Protein AF-A0A6P2JII3-F1 (afdb_monomer)

Organism: Burkholderia lata (strain ATCC 17760 / DSM 23089 / LMG 22485 / NCIMB 9086 / R18194 / 383) (NCBI:txid482957)

pLDDT: mean 90.23, std 9.33, range [54.56, 98.81]

Sequence (234 aa):
MGLDWNPLGKAKLGAEEEYYLRLGQLGTAKDWMQPVPFAFSSIDKAQQEEVLRRFFEIQISPYETLSPPRVGYDPEADDWIRSKYEGAPNKPSTIEEWVRSFNGYWVMALLPDNDGLPFYSNASLDVQWERWSFRAEFFRDCEDALGERLFNEAWLSHLPDQLADYGRQLMNCASIYAKTHGVAHVLNLRAYPADNQELSTVEGCPAYKAHIIASAARWALFWSARGHGMHADY

Secondary structure (DSSP, 8-state):
---EEEEPPEEPTT-HHHHHHHHHHHS-GGGB---S-----PPPHHHHHHHHHHHHHSEE-TTGGG---BTTT-HHHHHHHHHHGGG-TT--SSHHHHHHHTTT-B-GGGSPP-TTS-SS-GGGT-TTS-TTSB-GGGGGGGHHHHHHHHHHHTTSBB-HHHHHHHHHHHHHHHHHHHHHTT-GGGGG-SSSSTTS--HHHHTTSHHHHHHHHHHHHHHHHHHHTTT--EEEE-

Solvent-accessible surface area (backbone atoms only — not comparable to full-atom values): 12799 Å² total; per-residue (Å²): 136,59,36,32,37,36,68,31,51,25,56,35,94,94,29,51,71,60,38,50,51,43,50,20,40,75,50,56,72,84,48,33,67,81,90,69,97,65,64,58,43,92,64,54,76,89,49,44,63,58,48,51,53,49,46,61,69,38,32,42,53,56,65,64,77,67,64,40,44,24,17,84,78,30,72,70,26,39,51,53,54,52,70,44,50,89,79,42,82,90,58,62,98,42,70,67,58,44,47,57,76,40,56,72,42,68,36,65,89,75,48,77,92,45,51,54,48,39,68,57,30,62,29,86,80,37,95,88,42,61,42,57,31,35,43,50,48,63,47,72,72,25,43,91,68,54,35,73,67,59,50,57,51,62,68,28,17,26,52,24,71,54,24,34,53,50,13,53,51,34,37,51,44,20,52,52,52,12,56,76,69,74,34,55,84,37,55,79,53,76,56,81,62,82,78,78,54,60,59,85,80,45,62,79,35,68,48,46,40,22,31,52,37,19,50,52,12,42,26,30,38,49,36,17,76,73,51,17,20,35,41,48,44,107

Mean predicted aligned error: 5.5 Å

Foldseek 3Di:
DFKKKDWAFFFDPPCRVVLLQLVLQVDPPVQADDDDPHHNDDDDPVCNVVSVVVNVVGTDDLLVLLVADFQPGHPVVLVVQLVCQVVDPPHDPDSVVSSVVRGGPGDPVPRDDALQQAPQACCVVDVPGGRRMHRCRLCVLQCVQCDDVLSVCSSHWYFLVRLLVSLVSLLVSLCVLCVVVVQNVLLPDRDPPPPPDDCVVCRSPSNVNSNSSSSSSRNSNVSSVSRIIIGIDD

Structure (mmCIF, N/CA/C/O backbone):
data_AF-A0A6P2JII3-F1
#
_entry.id   AF-A0A6P2JII3-F1
#
loop_
_atom_site.group_PDB
_atom_site.id
_atom_site.type_symbol
_atom_site.label_atom_id
_atom_site.label_alt_id
_atom_site.label_comp_id
_atom_site.label_asym_id
_atom_site.label_entity_id
_atom_site.label_seq_id
_atom_site.pdbx_PDB_ins_code
_atom_site.Cartn_x
_atom_site.Cartn_y
_atom_site.Cartn_z
_atom_site.occupancy
_atom_site.B_iso_or_equiv
_atom_site.auth_seq_id
_atom_site.auth_comp_id
_atom_site.auth_asym_id
_atom_site.auth_atom_id
_atom_site.pdbx_PDB_model_num
ATOM 1 N N . MET A 1 1 ? -4.724 17.354 -2.162 1.00 60.22 1 MET A N 1
ATOM 2 C CA . MET A 1 1 ? -3.612 16.522 -1.661 1.00 60.22 1 MET A CA 1
ATOM 3 C C . MET A 1 1 ? -4.068 15.950 -0.335 1.00 60.22 1 MET A C 1
ATOM 5 O O . MET A 1 1 ? -4.752 16.660 0.392 1.00 60.22 1 MET A O 1
ATOM 9 N N . GLY A 1 2 ? -3.858 14.659 -0.124 1.00 84.75 2 GLY A N 1
ATOM 10 C CA . GLY A 1 2 ? -4.318 13.906 1.043 1.00 84.75 2 GLY A CA 1
ATOM 11 C C . GLY A 1 2 ? -3.489 12.633 1.149 1.00 84.75 2 GLY A C 1
ATOM 12 O O . GLY A 1 2 ? -2.807 12.303 0.183 1.00 84.75 2 GLY A O 1
ATOM 13 N N . LEU A 1 3 ? -3.559 11.954 2.285 1.00 93.50 3 LEU A N 1
ATOM 14 C CA . LEU A 1 3 ? -2.651 10.874 2.649 1.00 93.50 3 LEU A CA 1
ATOM 15 C C . LEU A 1 3 ? -2.846 9.614 1.794 1.00 93.50 3 LEU A C 1
ATOM 17 O O . LEU A 1 3 ? -3.934 9.030 1.761 1.00 93.50 3 LEU A O 1
ATOM 21 N N . ASP A 1 4 ? -1.759 9.160 1.180 1.00 94.50 4 ASP A N 1
ATOM 22 C CA . ASP A 1 4 ? -1.648 7.898 0.460 1.00 94.50 4 ASP A CA 1
ATOM 23 C C . ASP A 1 4 ? -0.522 7.036 1.038 1.00 94.50 4 ASP A C 1
ATOM 25 O O . ASP A 1 4 ? 0.536 7.522 1.439 1.00 94.50 4 ASP A O 1
ATOM 29 N N . TRP A 1 5 ? -0.748 5.726 1.061 1.00 96.38 5 TRP A N 1
ATOM 30 C CA . TRP A 1 5 ? 0.264 4.739 1.408 1.00 96.38 5 TRP A CA 1
ATOM 31 C C . TRP A 1 5 ? 0.735 4.020 0.159 1.00 96.38 5 TRP A C 1
ATOM 33 O O . TRP A 1 5 ? -0.036 3.334 -0.519 1.00 96.38 5 TRP A O 1
ATOM 43 N N . ASN A 1 6 ? 2.030 4.143 -0.105 1.00 94.94 6 ASN A N 1
ATOM 44 C CA . ASN A 1 6 ? 2.697 3.485 -1.215 1.00 94.94 6 ASN A CA 1
ATOM 45 C C . ASN A 1 6 ? 3.626 2.393 -0.678 1.00 94.94 6 ASN A C 1
ATOM 47 O O . ASN A 1 6 ? 4.347 2.635 0.294 1.00 94.94 6 ASN A O 1
ATOM 51 N N . PRO A 1 7 ? 3.645 1.189 -1.273 1.00 95.50 7 PRO A N 1
ATOM 52 C CA . PRO A 1 7 ? 4.585 0.170 -0.843 1.00 95.50 7 PRO A CA 1
ATOM 53 C C . PRO A 1 7 ? 6.008 0.601 -1.224 1.00 95.50 7 PRO A C 1
ATOM 55 O O . PRO A 1 7 ? 6.265 1.037 -2.346 1.00 95.50 7 PRO A O 1
ATOM 58 N N . LEU A 1 8 ? 6.947 0.472 -0.293 1.00 94.12 8 LEU A N 1
ATOM 59 C CA . LEU A 1 8 ? 8.371 0.680 -0.562 1.00 94.12 8 LEU A CA 1
ATOM 60 C C . LEU A 1 8 ? 8.951 -0.556 -1.236 1.00 94.12 8 LEU A C 1
ATOM 62 O O . LEU A 1 8 ? 8.543 -1.671 -0.913 1.00 94.12 8 LEU A O 1
ATOM 66 N N . GLY A 1 9 ? 9.953 -0.405 -2.102 1.00 94.25 9 GLY A N 1
ATOM 67 C CA . GLY A 1 9 ? 10.728 -1.569 -2.526 1.00 94.25 9 GLY A CA 1
ATOM 68 C C . GLY A 1 9 ? 11.412 -2.261 -1.351 1.00 94.25 9 GLY A C 1
ATOM 69 O O . GLY A 1 9 ? 11.431 -1.775 -0.221 1.00 94.25 9 GLY A O 1
ATOM 70 N N . LYS A 1 10 ? 11.943 -3.448 -1.611 1.00 94.56 10 LYS A N 1
ATOM 71 C CA . LYS A 1 10 ? 12.719 -4.200 -0.621 1.00 94.56 10 LYS A CA 1
ATOM 72 C C . LYS A 1 10 ? 14.139 -4.388 -1.111 1.00 94.56 10 LYS A C 1
ATOM 74 O O . LYS A 1 10 ? 14.355 -4.454 -2.316 1.00 94.56 10 LYS A O 1
ATOM 79 N N . ALA A 1 11 ? 15.103 -4.503 -0.211 1.00 95.06 11 ALA A N 1
ATOM 80 C CA . ALA A 1 11 ? 16.486 -4.732 -0.609 1.00 95.06 11 ALA A CA 1
ATOM 81 C C . ALA A 1 11 ? 16.636 -6.020 -1.440 1.00 95.06 11 ALA A C 1
ATOM 83 O O . ALA A 1 11 ? 15.998 -7.042 -1.164 1.00 95.06 11 ALA A O 1
ATOM 84 N N . LYS A 1 12 ? 17.508 -5.978 -2.450 1.00 96.06 12 LYS A N 1
ATOM 85 C CA . LYS A 1 12 ? 18.059 -7.190 -3.061 1.00 96.06 12 LYS A CA 1
ATOM 86 C C . LYS A 1 12 ? 18.947 -7.906 -2.046 1.00 96.06 12 LYS A C 1
ATOM 88 O O . LYS A 1 12 ? 19.575 -7.263 -1.206 1.00 96.06 12 LYS A O 1
ATOM 93 N N . LEU A 1 13 ? 19.023 -9.230 -2.172 1.00 94.62 13 LEU A N 1
ATOM 94 C CA . LEU A 1 13 ? 19.867 -10.056 -1.313 1.00 94.62 13 LEU A CA 1
ATOM 95 C C . LEU A 1 13 ? 21.327 -9.580 -1.379 1.00 94.62 13 LEU A C 1
ATOM 97 O O . LEU A 1 13 ? 21.902 -9.510 -2.467 1.00 94.62 13 LEU A O 1
ATOM 101 N N . GLY A 1 14 ? 21.914 -9.272 -0.224 1.00 95.31 14 GLY A N 1
ATOM 102 C CA . GLY A 1 14 ? 23.286 -8.772 -0.097 1.00 95.31 14 GLY A CA 1
ATOM 103 C C . GLY A 1 14 ? 23.442 -7.256 -0.266 1.00 95.31 14 GLY A C 1
ATOM 104 O O . GLY A 1 14 ? 24.568 -6.765 -0.226 1.00 95.31 14 GLY A O 1
ATOM 105 N N . ALA A 1 15 ? 22.349 -6.513 -0.462 1.00 95.12 15 ALA A N 1
ATOM 106 C CA . ALA A 1 15 ? 22.344 -5.052 -0.558 1.00 95.12 15 ALA A CA 1
ATOM 107 C C . ALA A 1 15 ? 21.564 -4.376 0.585 1.00 95.12 15 ALA A C 1
ATOM 109 O O . ALA A 1 15 ? 21.240 -3.196 0.491 1.00 95.12 15 ALA A O 1
ATOM 110 N N . GLU A 1 16 ? 21.243 -5.102 1.657 1.00 92.44 16 GLU A N 1
ATOM 111 C CA . GLU A 1 16 ? 20.375 -4.647 2.747 1.00 92.44 16 GLU A CA 1
ATOM 112 C C . GLU A 1 16 ? 20.944 -3.417 3.463 1.00 92.44 16 GLU A C 1
ATOM 114 O O . GLU A 1 16 ? 20.236 -2.429 3.650 1.00 92.44 16 GLU A O 1
ATOM 119 N N . GLU A 1 17 ? 22.228 -3.447 3.824 1.00 91.06 17 GLU A N 1
ATOM 120 C CA . GLU A 1 17 ? 22.888 -2.324 4.499 1.00 91.06 17 GLU A CA 1
ATOM 121 C C . GLU A 1 17 ? 22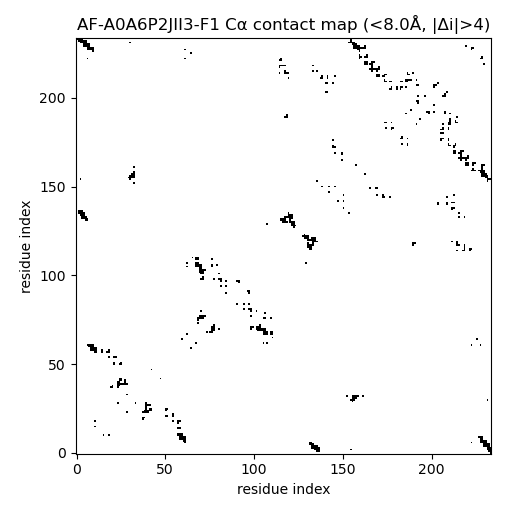.902 -1.069 3.615 1.00 91.06 17 GLU A C 1
ATOM 123 O O . GLU A 1 17 ? 22.523 0.016 4.064 1.00 91.06 17 GLU A O 1
ATOM 128 N N . GLU A 1 18 ? 23.265 -1.221 2.335 1.00 92.62 18 GLU A N 1
ATOM 129 C CA . GLU A 1 18 ? 23.260 -0.109 1.380 1.00 92.62 18 GLU A CA 1
ATOM 130 C C . GLU A 1 18 ? 21.836 0.428 1.179 1.00 92.62 18 GLU A C 1
ATOM 132 O O . GLU A 1 18 ? 21.634 1.640 1.209 1.00 92.62 18 GLU A O 1
ATOM 137 N N . TYR A 1 19 ? 20.842 -0.452 1.034 1.00 92.88 19 TYR A N 1
ATOM 138 C CA . TYR A 1 19 ? 19.441 -0.081 0.842 1.00 92.88 19 TYR A CA 1
ATOM 139 C C . TYR A 1 19 ? 18.954 0.864 1.939 1.00 92.88 19 TYR A C 1
ATOM 141 O O . TYR A 1 19 ? 18.444 1.946 1.641 1.00 92.88 19 TYR A O 1
ATOM 149 N N . TYR A 1 20 ? 19.154 0.500 3.205 1.00 88.94 20 TYR A N 1
ATOM 150 C CA . TYR A 1 20 ? 18.679 1.328 4.305 1.00 88.94 20 TYR A CA 1
ATOM 151 C C . TYR A 1 20 ? 19.516 2.595 4.519 1.00 88.94 20 TYR A C 1
ATOM 153 O O . TYR A 1 20 ? 18.964 3.622 4.915 1.00 88.94 20 TYR A O 1
ATOM 161 N N . LEU A 1 21 ? 20.819 2.569 4.208 1.00 88.81 21 LEU A N 1
ATOM 162 C CA . LEU A 1 21 ? 21.641 3.782 4.182 1.00 88.81 21 LEU A CA 1
ATOM 163 C C . LEU A 1 21 ? 21.078 4.797 3.176 1.00 88.81 21 LEU A C 1
ATOM 165 O O . LEU A 1 21 ? 20.901 5.969 3.509 1.00 88.81 21 LEU A O 1
ATOM 169 N N . ARG A 1 22 ? 20.766 4.350 1.951 1.00 89.56 22 ARG A N 1
ATOM 170 C CA . ARG A 1 22 ? 20.160 5.206 0.918 1.00 89.56 22 ARG A CA 1
ATOM 171 C C . ARG A 1 22 ? 18.759 5.659 1.314 1.00 89.56 22 ARG A C 1
ATOM 173 O O . ARG A 1 22 ? 18.419 6.815 1.098 1.00 89.56 22 ARG A O 1
ATOM 180 N N . LEU A 1 23 ? 17.969 4.792 1.941 1.00 88.75 23 LEU A N 1
ATOM 181 C CA . LEU A 1 23 ? 16.643 5.156 2.436 1.00 88.75 23 LEU A CA 1
ATOM 182 C C . LEU A 1 23 ? 16.713 6.289 3.472 1.00 88.75 23 LEU A C 1
ATOM 184 O O . LEU A 1 23 ? 15.966 7.259 3.372 1.00 88.75 23 LEU A O 1
ATOM 188 N N . GLY A 1 24 ? 17.659 6.213 4.414 1.00 84.38 24 GLY A N 1
ATOM 189 C CA . GLY A 1 24 ? 17.915 7.276 5.390 1.00 84.38 24 GLY A CA 1
ATOM 190 C C . GLY A 1 24 ? 18.368 8.593 4.751 1.00 84.38 24 GLY A C 1
ATOM 191 O O . GLY A 1 24 ? 18.015 9.669 5.223 1.00 84.38 24 GLY A O 1
ATOM 192 N N . GLN A 1 25 ? 19.102 8.525 3.639 1.00 85.56 25 GLN A N 1
ATOM 193 C CA . GLN A 1 25 ? 19.506 9.694 2.849 1.00 85.56 25 GLN A CA 1
ATOM 194 C C . GLN A 1 25 ? 18.340 10.374 2.113 1.00 85.56 25 GLN A C 1
ATOM 196 O O . GLN A 1 25 ? 18.420 11.563 1.805 1.00 85.56 25 GLN A O 1
ATOM 201 N N . LEU A 1 26 ? 17.276 9.625 1.817 1.00 85.06 26 LEU A N 1
ATOM 202 C CA . LEU A 1 26 ? 16.114 10.093 1.059 1.00 85.06 26 LEU A CA 1
ATOM 203 C C . LEU A 1 26 ? 14.962 10.598 1.944 1.00 85.06 26 LEU A C 1
ATOM 205 O O . LEU A 1 26 ? 14.008 11.159 1.412 1.00 85.06 26 LEU A O 1
ATOM 209 N N . GLY A 1 27 ? 15.032 10.418 3.266 1.00 81.88 27 GLY A N 1
ATOM 210 C CA . GLY A 1 27 ? 13.972 10.804 4.202 1.00 81.88 27 GLY A CA 1
ATOM 211 C C . GLY A 1 27 ? 14.459 11.656 5.372 1.00 81.88 27 GLY A C 1
ATOM 212 O O . GLY A 1 27 ? 15.646 11.956 5.505 1.00 81.88 27 GLY A O 1
ATOM 213 N N . THR A 1 28 ? 13.540 12.023 6.268 1.00 82.25 28 THR A N 1
ATOM 214 C CA . THR A 1 28 ? 13.880 12.630 7.563 1.00 82.25 28 THR A CA 1
ATOM 215 C C . THR A 1 28 ? 13.436 11.735 8.708 1.00 82.25 28 THR A C 1
ATOM 217 O O . THR A 1 28 ? 12.446 11.027 8.591 1.00 82.25 28 THR A O 1
ATOM 220 N N . ALA A 1 29 ? 14.107 11.796 9.860 1.00 79.88 29 ALA A N 1
ATOM 221 C CA . ALA A 1 29 ? 13.728 10.970 11.010 1.00 79.88 29 ALA A CA 1
ATOM 222 C C . ALA A 1 29 ? 12.266 11.176 11.461 1.00 79.88 29 ALA A C 1
ATOM 224 O O . ALA A 1 29 ? 11.679 10.263 12.032 1.00 79.88 29 ALA A O 1
ATOM 225 N N . LYS A 1 30 ? 11.686 12.356 11.193 1.00 85.12 30 LYS A N 1
ATOM 226 C CA . LYS A 1 30 ? 10.310 12.710 11.556 1.00 85.12 30 LYS A CA 1
ATOM 227 C C . LYS A 1 30 ? 9.267 11.940 10.743 1.00 85.12 30 LYS A C 1
ATOM 229 O O . LYS A 1 30 ? 8.198 11.670 11.273 1.00 85.12 30 LYS A O 1
ATOM 234 N N . ASP A 1 31 ? 9.570 11.588 9.497 1.00 86.31 31 ASP A N 1
ATOM 235 C CA . ASP A 1 31 ? 8.591 11.012 8.561 1.00 86.31 31 ASP A CA 1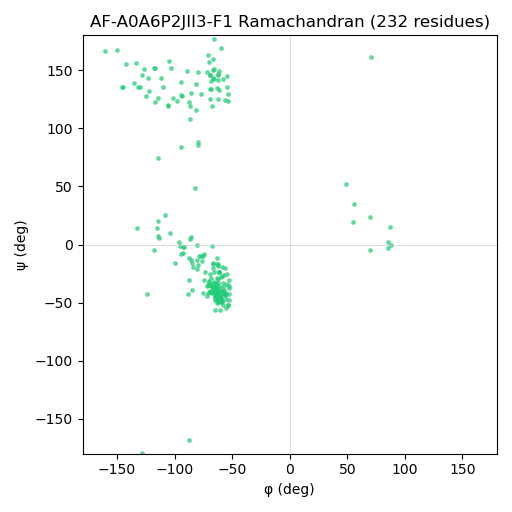
ATOM 236 C C . ASP A 1 31 ? 8.457 9.494 8.704 1.00 86.31 31 ASP A C 1
ATOM 238 O O . ASP A 1 31 ? 7.809 8.845 7.891 1.00 86.31 31 ASP A O 1
ATOM 242 N N . TRP A 1 32 ? 9.110 8.904 9.700 1.00 88.88 32 TRP A N 1
ATOM 243 C CA . TRP A 1 32 ? 9.272 7.466 9.839 1.00 88.88 32 TRP A CA 1
ATOM 244 C C . TRP A 1 32 ? 9.014 7.058 11.281 1.00 88.88 32 TRP A C 1
ATOM 246 O O . TRP A 1 32 ? 9.501 7.693 12.217 1.00 88.88 32 TRP A O 1
ATOM 256 N N . MET A 1 33 ? 8.325 5.939 11.478 1.00 83.19 33 MET A N 1
ATOM 257 C CA . MET A 1 33 ? 8.375 5.262 12.766 1.00 83.19 33 MET A CA 1
ATOM 258 C C . MET A 1 33 ? 9.799 4.721 12.938 1.00 83.19 33 MET A C 1
ATOM 260 O O . MET A 1 33 ? 10.250 3.937 12.114 1.00 83.19 33 MET A O 1
ATOM 264 N N . GLN A 1 34 ? 10.543 5.141 13.963 1.00 67.94 34 GLN A N 1
ATOM 265 C CA . GLN A 1 34 ? 11.961 4.775 14.139 1.00 67.94 34 GLN A CA 1
ATOM 266 C C . GLN A 1 34 ? 12.168 3.740 15.255 1.00 67.94 34 GLN A C 1
ATOM 268 O O . GLN A 1 34 ? 11.907 4.050 16.416 1.00 67.94 34 GLN A O 1
ATOM 273 N N . PRO A 1 35 ? 12.708 2.546 14.943 1.00 57.41 35 PRO A N 1
ATOM 274 C CA . PRO A 1 35 ? 13.239 1.619 15.936 1.00 57.41 35 PRO A CA 1
ATOM 275 C C . PRO A 1 35 ? 14.636 1.059 15.578 1.00 57.41 35 PRO A C 1
ATOM 277 O O . PRO A 1 35 ? 15.062 0.083 16.188 1.00 57.41 35 PRO A O 1
ATOM 280 N N . VAL A 1 36 ? 15.361 1.637 14.607 1.00 54.56 36 VAL A N 1
ATOM 281 C CA . VAL A 1 36 ? 16.647 1.115 14.076 1.00 54.56 36 VAL A CA 1
ATOM 282 C C . VAL A 1 36 ? 17.728 2.201 13.958 1.00 54.56 36 VAL A C 1
ATOM 284 O O . VAL A 1 36 ? 17.393 3.378 13.832 1.00 54.56 36 VAL A O 1
ATOM 287 N N . PRO A 1 37 ? 19.032 1.847 13.975 1.00 54.66 37 PRO A N 1
ATOM 288 C CA . PRO A 1 37 ? 20.137 2.804 13.986 1.00 54.66 37 PRO A CA 1
ATOM 289 C C . PRO A 1 37 ? 20.467 3.315 12.570 1.00 54.66 37 PRO A C 1
ATOM 291 O O . PRO A 1 37 ? 21.626 3.299 12.159 1.00 54.66 37 PRO A O 1
ATOM 294 N N . PHE A 1 38 ? 19.465 3.736 11.794 1.00 67.31 38 PHE A N 1
ATOM 295 C CA . PHE A 1 38 ? 19.701 4.339 10.481 1.00 67.31 38 PHE A CA 1
ATOM 296 C C . PHE A 1 38 ? 19.974 5.835 10.616 1.00 67.31 38 PHE A C 1
ATOM 298 O O . PHE A 1 38 ? 19.250 6.566 11.293 1.00 67.31 38 PHE A O 1
ATOM 305 N N . ALA A 1 39 ? 21.047 6.298 9.976 1.00 66.06 39 ALA A N 1
ATOM 306 C CA . ALA A 1 39 ? 21.391 7.709 9.944 1.00 66.06 39 ALA A CA 1
ATOM 307 C C . ALA A 1 39 ? 20.567 8.416 8.861 1.00 66.06 39 ALA A C 1
ATOM 309 O O . ALA A 1 39 ? 20.731 8.146 7.672 1.00 66.06 39 ALA A O 1
ATOM 310 N N . PHE A 1 40 ? 19.712 9.349 9.276 1.00 75.38 40 PHE A N 1
ATOM 311 C CA . PHE A 1 40 ? 19.065 10.290 8.367 1.00 75.38 40 PHE A CA 1
ATOM 312 C C . PHE A 1 40 ? 19.988 11.490 8.182 1.00 75.38 40 PHE A C 1
ATOM 314 O O . PHE A 1 40 ? 20.184 12.281 9.106 1.00 75.38 40 PHE A O 1
ATOM 321 N N . SER A 1 41 ? 20.602 11.602 7.007 1.00 71.19 41 SER A N 1
ATOM 322 C CA . SER A 1 41 ? 21.497 12.706 6.658 1.00 71.19 41 SER A CA 1
ATOM 323 C C . SER A 1 41 ? 20.981 13.408 5.413 1.00 71.19 41 SER A C 1
ATOM 325 O O . SER A 1 41 ? 20.719 12.745 4.411 1.00 71.19 41 SER A O 1
ATOM 327 N N . SER A 1 42 ? 20.902 14.737 5.439 1.00 70.31 42 SER A N 1
ATOM 328 C CA . SER A 1 42 ? 20.556 15.513 4.250 1.00 70.31 42 SER A CA 1
ATOM 329 C C . SER A 1 42 ? 21.605 15.315 3.158 1.00 70.31 42 SER A C 1
ATOM 331 O O . SER A 1 42 ? 22.790 15.569 3.391 1.00 70.31 42 SER A O 1
ATOM 333 N N . ILE A 1 43 ? 21.168 14.904 1.974 1.00 77.44 43 ILE A N 1
ATOM 334 C CA . ILE A 1 43 ? 22.020 14.824 0.788 1.00 77.44 43 ILE A CA 1
ATOM 335 C C . ILE A 1 43 ? 22.008 16.137 0.013 1.00 77.44 43 ILE A C 1
ATOM 337 O O . ILE A 1 43 ? 21.017 16.869 0.004 1.00 77.44 43 ILE A O 1
ATOM 341 N N . ASP A 1 44 ? 23.123 16.429 -0.652 1.00 79.06 44 ASP A N 1
ATOM 342 C CA . ASP A 1 44 ? 23.186 17.525 -1.613 1.00 79.06 44 ASP A CA 1
ATOM 343 C C . ASP A 1 44 ? 22.291 17.200 -2.822 1.00 79.06 44 ASP A C 1
ATOM 345 O O . ASP A 1 44 ? 22.245 16.058 -3.288 1.00 79.06 44 ASP A O 1
ATOM 349 N N . LYS A 1 45 ? 21.624 18.214 -3.383 1.00 77.44 45 LYS A N 1
ATOM 350 C CA . LYS A 1 45 ? 20.845 18.094 -4.623 1.00 77.44 45 LYS A CA 1
ATOM 351 C C . LYS A 1 45 ? 21.684 17.530 -5.767 1.00 77.44 45 LYS A C 1
ATOM 353 O O . LYS A 1 45 ? 21.167 16.768 -6.574 1.00 77.44 45 LYS A O 1
ATOM 358 N N . ALA A 1 46 ? 22.977 17.860 -5.810 1.00 79.06 46 ALA A N 1
ATOM 359 C CA . ALA A 1 46 ? 23.899 17.330 -6.814 1.00 79.06 46 ALA A CA 1
ATOM 360 C C . ALA A 1 46 ? 24.127 15.808 -6.696 1.00 79.06 46 ALA A C 1
ATOM 362 O O . ALA A 1 46 ? 24.500 15.166 -7.672 1.00 79.06 46 ALA A O 1
ATOM 363 N N . GLN A 1 47 ? 23.906 15.227 -5.512 1.00 84.19 47 GLN A N 1
ATOM 364 C CA . GLN A 1 47 ? 24.052 13.790 -5.247 1.00 84.19 47 GLN A CA 1
ATOM 365 C C . GLN A 1 47 ? 22.710 13.051 -5.255 1.00 84.19 47 GLN A C 1
ATOM 367 O O . GLN A 1 47 ? 22.689 11.827 -5.353 1.00 84.19 47 GLN A O 1
ATOM 372 N N . GLN A 1 48 ? 21.596 13.779 -5.164 1.00 85.75 48 GLN A N 1
ATOM 373 C CA . GLN A 1 48 ? 20.255 13.212 -5.055 1.00 85.75 48 GLN A CA 1
ATOM 374 C C . GLN A 1 48 ? 19.901 12.281 -6.216 1.00 85.75 48 GLN A C 1
ATOM 376 O O . GLN A 1 48 ? 19.354 11.206 -5.981 1.00 85.75 48 GLN A O 1
ATOM 381 N N . GLU A 1 49 ? 20.243 12.657 -7.448 1.00 88.25 49 GLU A N 1
ATOM 382 C CA . GLU A 1 49 ? 19.984 11.824 -8.627 1.00 88.25 49 GLU A CA 1
ATOM 383 C C . GLU A 1 49 ? 20.735 10.489 -8.555 1.00 88.25 49 GLU A C 1
ATOM 385 O O . GLU A 1 49 ? 20.155 9.433 -8.796 1.00 88.25 49 GLU A O 1
ATOM 390 N N . GLU A 1 50 ? 22.001 10.517 -8.138 1.00 90.19 50 GLU A N 1
ATOM 391 C CA . GLU A 1 50 ? 22.822 9.316 -7.995 1.00 90.19 50 GLU A CA 1
ATOM 392 C C . GLU A 1 50 ? 22.337 8.421 -6.848 1.00 90.19 50 GLU A C 1
ATOM 394 O O . GLU A 1 50 ? 22.265 7.201 -7.001 1.00 90.19 50 GLU A O 1
ATOM 399 N N . VAL A 1 51 ? 21.946 9.012 -5.712 1.00 89.75 51 VAL A N 1
ATOM 400 C CA . VAL A 1 51 ? 21.347 8.270 -4.593 1.00 89.75 51 VAL A CA 1
ATOM 401 C C . VAL A 1 51 ? 20.045 7.606 -5.028 1.00 89.75 51 VAL A C 1
ATOM 403 O O . VAL A 1 51 ? 19.866 6.423 -4.754 1.00 89.75 51 VAL A O 1
ATOM 406 N N . LEU A 1 52 ? 19.163 8.323 -5.731 1.00 90.12 52 LEU A N 1
ATOM 407 C CA . LEU A 1 52 ? 17.907 7.773 -6.245 1.00 90.12 52 LEU A CA 1
ATOM 408 C C . LEU A 1 52 ? 18.159 6.643 -7.242 1.00 90.12 52 LEU A C 1
ATOM 410 O O . LEU A 1 52 ? 17.608 5.555 -7.079 1.00 90.12 52 LEU A O 1
ATOM 414 N N . ARG A 1 53 ? 19.028 6.864 -8.234 1.00 92.81 53 ARG A N 1
ATOM 415 C CA . ARG A 1 53 ? 19.407 5.843 -9.218 1.00 92.81 53 ARG A CA 1
ATOM 416 C C . ARG A 1 53 ? 19.901 4.584 -8.515 1.00 92.81 53 ARG A C 1
ATOM 418 O O . ARG A 1 53 ? 19.383 3.495 -8.758 1.00 92.81 53 ARG A O 1
ATOM 425 N N . ARG A 1 54 ? 20.854 4.737 -7.591 1.00 93.56 54 ARG A N 1
ATOM 426 C CA . ARG A 1 54 ? 21.427 3.612 -6.856 1.00 93.56 54 ARG A CA 1
ATOM 427 C C . ARG A 1 54 ? 20.397 2.922 -5.965 1.00 93.56 54 ARG A C 1
ATOM 429 O O . ARG A 1 54 ? 20.366 1.696 -5.926 1.00 93.56 54 ARG A O 1
ATOM 436 N N . PHE A 1 55 ? 19.533 3.685 -5.300 1.00 92.50 55 PHE A N 1
ATOM 437 C CA . PHE A 1 55 ? 18.439 3.163 -4.483 1.00 92.50 55 PHE A CA 1
ATOM 438 C C . PHE A 1 55 ? 17.476 2.296 -5.306 1.00 92.50 55 PHE A C 1
ATOM 440 O O . PHE A 1 55 ? 17.081 1.222 -4.853 1.00 92.50 55 PHE A O 1
ATOM 447 N N . PHE A 1 56 ? 17.129 2.702 -6.530 1.00 92.44 56 PHE A N 1
ATOM 448 C CA . PHE A 1 56 ? 16.307 1.890 -7.435 1.00 92.44 56 PHE A CA 1
ATOM 449 C C . PHE A 1 56 ? 17.040 0.655 -7.980 1.00 92.44 56 PHE A C 1
ATOM 451 O O . PHE A 1 56 ? 16.422 -0.391 -8.155 1.00 92.44 56 PHE A O 1
ATOM 458 N N . GLU A 1 57 ? 18.357 0.716 -8.178 1.00 95.12 57 GLU A N 1
ATOM 459 C CA . GLU A 1 57 ? 19.148 -0.436 -8.638 1.00 95.12 57 GLU A CA 1
ATOM 460 C C . GLU A 1 57 ? 19.262 -1.562 -7.609 1.00 95.12 57 GLU A C 1
ATOM 462 O O . GLU A 1 57 ? 19.297 -2.739 -7.982 1.00 95.12 57 GLU A O 1
ATOM 467 N N . ILE A 1 58 ? 19.352 -1.218 -6.324 1.00 95.31 58 ILE A N 1
ATOM 468 C CA . ILE A 1 58 ? 19.581 -2.180 -5.235 1.00 95.31 58 ILE A CA 1
ATOM 469 C C . ILE A 1 58 ? 18.294 -2.695 -4.592 1.00 95.31 58 ILE A C 1
ATOM 471 O O . ILE A 1 58 ? 18.359 -3.545 -3.704 1.00 95.31 58 ILE A O 1
ATOM 475 N N . GLN A 1 59 ? 17.133 -2.213 -5.033 1.00 94.88 59 GLN A N 1
ATOM 476 C CA . GLN A 1 59 ? 15.841 -2.675 -4.542 1.00 94.88 59 GLN A CA 1
ATOM 477 C C . GLN A 1 59 ? 15.132 -3.583 -5.552 1.00 94.88 59 GLN A C 1
ATOM 479 O O . GLN A 1 59 ? 15.388 -3.557 -6.754 1.00 94.88 59 GLN A O 1
ATOM 484 N N . ILE A 1 60 ? 14.219 -4.385 -5.030 1.00 94.56 60 ILE A N 1
ATOM 485 C CA . ILE A 1 60 ? 13.189 -5.122 -5.747 1.00 94.56 60 ILE A CA 1
ATOM 486 C C . ILE A 1 60 ? 11.919 -4.286 -5.622 1.00 94.56 60 ILE A C 1
ATOM 488 O O . ILE A 1 60 ? 11.488 -3.962 -4.508 1.00 94.56 60 ILE A O 1
ATOM 492 N N . SER A 1 61 ? 11.331 -3.927 -6.761 1.00 91.38 61 SER A N 1
ATOM 493 C CA . SER A 1 61 ? 10.083 -3.167 -6.792 1.00 91.38 61 SER A CA 1
ATOM 494 C C . SER A 1 61 ? 8.945 -3.968 -6.135 1.00 91.38 61 SER A C 1
ATOM 496 O O . SER A 1 61 ? 8.901 -5.191 -6.289 1.00 91.38 61 SER A O 1
ATOM 498 N N . PRO A 1 62 ? 7.984 -3.321 -5.447 1.00 91.62 62 PRO A N 1
ATOM 499 C CA . PRO A 1 62 ? 6.769 -3.987 -4.974 1.00 91.62 62 PRO A CA 1
ATOM 500 C C . PRO A 1 62 ? 6.028 -4.738 -6.079 1.00 91.62 62 PRO A C 1
ATOM 502 O O . PRO A 1 62 ? 5.498 -5.821 -5.855 1.00 91.62 62 PRO A O 1
ATOM 505 N N . TYR A 1 63 ? 6.030 -4.198 -7.295 1.00 85.44 63 TYR A N 1
ATOM 506 C CA . TYR A 1 63 ? 5.291 -4.771 -8.418 1.00 85.44 63 TYR A CA 1
ATOM 507 C C . TYR A 1 63 ? 5.928 -6.070 -8.912 1.00 85.44 63 TYR A C 1
ATOM 509 O O . TYR A 1 63 ? 5.225 -7.020 -9.241 1.00 85.44 63 TYR A O 1
ATOM 517 N N . GLU A 1 64 ? 7.259 -6.157 -8.869 1.00 87.81 64 GLU A N 1
ATOM 518 C CA . GLU A 1 64 ? 7.999 -7.366 -9.236 1.00 87.81 64 GLU A CA 1
ATOM 519 C C . GLU A 1 64 ? 7.621 -8.550 -8.332 1.00 87.81 64 GLU A C 1
ATOM 521 O O . GLU A 1 64 ? 7.485 -9.681 -8.802 1.00 87.81 64 GLU A O 1
ATOM 526 N N . THR A 1 65 ? 7.351 -8.302 -7.044 1.00 90.69 65 THR A N 1
ATOM 527 C CA . THR A 1 65 ? 6.971 -9.367 -6.100 1.00 90.69 65 THR A CA 1
ATOM 528 C C . THR A 1 65 ? 5.537 -9.862 -6.264 1.00 90.69 65 THR A C 1
ATOM 530 O O . THR A 1 65 ? 5.187 -10.896 -5.689 1.00 90.69 65 THR A O 1
ATOM 533 N N . LEU A 1 66 ? 4.716 -9.175 -7.067 1.00 90.25 66 LEU A N 1
ATOM 534 C CA . LEU A 1 66 ? 3.391 -9.657 -7.463 1.00 90.25 66 LEU A CA 1
ATOM 535 C C . LEU A 1 66 ? 3.428 -10.544 -8.707 1.00 90.25 66 LEU A C 1
ATOM 537 O O . LEU A 1 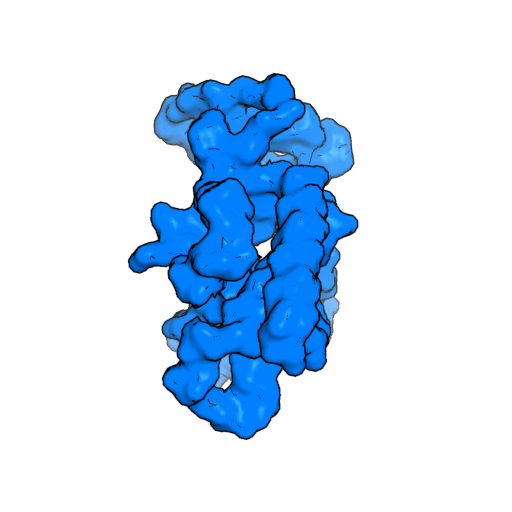66 ? 2.433 -11.204 -8.986 1.00 90.25 66 LEU A O 1
ATOM 541 N N . SER A 1 67 ? 4.563 -10.585 -9.415 1.00 90.19 67 SER A N 1
ATOM 542 C CA . SER A 1 67 ? 4.729 -11.346 -10.660 1.00 90.19 67 SER A CA 1
ATOM 543 C C . SER A 1 67 ? 3.595 -11.099 -11.678 1.00 90.19 67 SER A C 1
ATOM 545 O O . SER A 1 67 ? 2.973 -12.056 -12.139 1.00 90.19 67 SER A O 1
ATOM 547 N N . PRO A 1 68 ? 3.277 -9.831 -12.008 1.00 91.31 68 PRO A N 1
ATOM 548 C CA . PRO A 1 68 ? 2.273 -9.514 -13.016 1.00 91.31 68 PRO A CA 1
ATOM 549 C C . PRO A 1 68 ? 2.720 -9.982 -14.409 1.00 91.31 68 PRO A C 1
ATOM 551 O O . PRO A 1 68 ? 3.923 -9.956 -14.696 1.00 91.31 68 PRO A O 1
ATOM 554 N N . PRO A 1 69 ? 1.769 -10.316 -15.300 1.00 94.25 69 PRO A N 1
ATOM 555 C CA . PRO A 1 69 ? 2.066 -10.552 -16.706 1.00 94.25 69 PRO A CA 1
ATOM 556 C C . PRO A 1 69 ? 2.797 -9.364 -17.337 1.00 94.25 69 PRO A C 1
ATOM 558 O O . PRO A 1 69 ? 2.538 -8.200 -17.005 1.00 94.25 69 PRO A O 1
ATOM 561 N N . ARG A 1 70 ? 3.713 -9.646 -18.260 1.00 94.31 70 ARG A N 1
ATOM 562 C CA . ARG A 1 70 ? 4.628 -8.668 -18.841 1.00 94.31 70 ARG A CA 1
ATOM 563 C C . ARG A 1 70 ? 4.529 -8.646 -20.362 1.00 94.31 70 ARG A C 1
ATOM 565 O O . ARG A 1 70 ? 4.681 -9.666 -21.030 1.00 94.31 70 ARG A O 1
ATOM 572 N N . VAL A 1 71 ? 4.330 -7.454 -20.920 1.00 95.69 71 VAL A N 1
ATOM 573 C CA . VAL A 1 71 ? 4.230 -7.254 -22.374 1.00 95.69 71 VAL A CA 1
ATOM 574 C C . VAL A 1 71 ? 5.539 -7.672 -23.050 1.00 95.69 71 VAL A C 1
ATOM 576 O O . VAL A 1 71 ? 6.622 -7.284 -22.610 1.00 95.69 71 VAL A O 1
ATOM 579 N N . GLY A 1 72 ? 5.442 -8.453 -24.123 1.00 94.50 72 GLY A N 1
ATOM 580 C CA . GLY A 1 72 ? 6.554 -9.058 -24.854 1.00 94.50 72 GLY A CA 1
ATOM 581 C C . GLY A 1 72 ? 7.047 -10.390 -24.279 1.00 94.50 72 GLY A C 1
ATOM 582 O O . GLY A 1 72 ? 7.941 -10.997 -24.868 1.00 94.50 72 GLY A O 1
ATOM 583 N N . TYR A 1 73 ? 6.481 -10.843 -23.155 1.00 95.31 73 TYR A N 1
ATOM 584 C CA . TYR A 1 73 ? 6.840 -12.096 -22.483 1.00 95.31 73 TYR A CA 1
ATOM 585 C C . TYR A 1 73 ? 5.620 -13.007 -22.299 1.00 95.31 73 TYR A C 1
ATOM 587 O O . TYR A 1 73 ? 5.717 -14.201 -22.578 1.00 95.31 73 TYR A O 1
ATOM 595 N N . ASP A 1 74 ? 4.481 -12.434 -21.898 1.00 96.81 74 ASP A N 1
ATOM 596 C CA . ASP A 1 74 ? 3.248 -13.158 -21.590 1.00 96.81 74 ASP A CA 1
ATOM 597 C C . ASP A 1 74 ? 2.133 -12.807 -22.599 1.00 96.81 74 ASP A C 1
ATOM 599 O O . ASP A 1 74 ? 1.824 -11.621 -22.782 1.00 96.81 74 ASP A O 1
ATOM 603 N N . PRO A 1 75 ? 1.498 -13.797 -23.260 1.00 96.69 75 PRO A N 1
ATOM 604 C CA . PRO A 1 75 ? 0.477 -13.544 -24.281 1.00 96.69 75 PRO A CA 1
ATOM 605 C C . PRO A 1 75 ? -0.711 -12.707 -23.792 1.00 96.69 75 PRO A C 1
ATOM 607 O O . PRO A 1 75 ? -1.184 -11.829 -24.511 1.00 96.69 75 PRO A O 1
ATOM 610 N N . GLU A 1 76 ? -1.175 -12.925 -22.562 1.00 96.44 76 GLU A N 1
ATOM 611 C CA . GLU A 1 76 ? -2.290 -12.174 -21.983 1.00 96.44 76 GLU A CA 1
ATOM 612 C C . GLU A 1 76 ? -1.967 -10.686 -21.774 1.00 96.44 76 GLU A C 1
ATOM 614 O O . GLU A 1 76 ? -2.851 -9.839 -21.916 1.00 96.44 76 GLU A O 1
ATOM 619 N N . ALA A 1 77 ? -0.705 -10.346 -21.490 1.00 95.50 77 ALA A N 1
ATOM 620 C CA . ALA A 1 77 ? -0.252 -8.963 -21.363 1.00 95.50 77 ALA A CA 1
ATOM 621 C C . ALA A 1 77 ? -0.223 -8.267 -22.728 1.00 95.50 77 ALA A C 1
ATOM 623 O O . ALA A 1 77 ? -0.667 -7.121 -22.856 1.00 95.50 77 ALA A O 1
ATOM 624 N N . ASP A 1 78 ? 0.252 -8.978 -23.753 1.00 9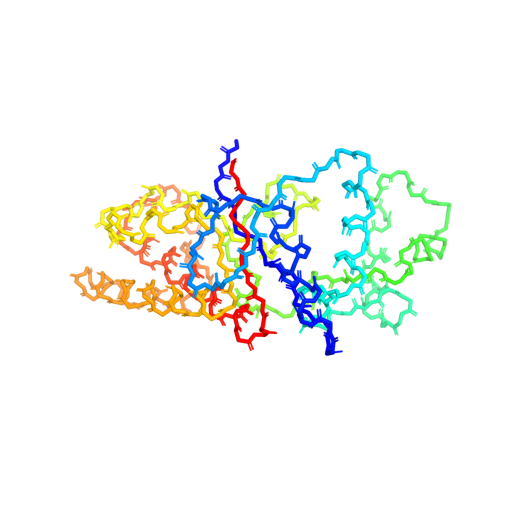6.31 78 ASP A N 1
ATOM 625 C CA . ASP A 1 78 ? 0.226 -8.506 -25.134 1.00 96.31 78 ASP A CA 1
ATOM 626 C C . ASP A 1 78 ? -1.209 -8.249 -25.605 1.00 96.31 78 ASP A C 1
ATOM 628 O O . ASP A 1 78 ? -1.502 -7.201 -26.178 1.00 96.31 78 ASP A O 1
ATOM 632 N N . ASP A 1 79 ? -2.128 -9.174 -25.340 1.00 96.50 79 ASP A N 1
ATOM 633 C CA . ASP A 1 79 ? -3.533 -9.018 -25.718 1.00 96.50 79 ASP A CA 1
ATOM 634 C C . ASP A 1 79 ? -4.205 -7.872 -24.958 1.00 96.50 79 ASP A C 1
ATOM 636 O O . ASP A 1 79 ? -4.966 -7.090 -25.542 1.00 96.50 79 ASP A O 1
ATOM 640 N N . TRP A 1 80 ? -3.873 -7.701 -23.676 1.00 94.69 80 TRP A N 1
ATOM 641 C CA . TRP A 1 80 ? -4.356 -6.571 -22.895 1.00 94.69 80 TRP A CA 1
ATOM 642 C C . TRP A 1 80 ? -3.900 -5.240 -23.494 1.00 94.69 80 TRP A C 1
ATOM 644 O O . TRP A 1 80 ? -4.743 -4.369 -23.726 1.00 94.69 80 TRP A O 1
ATOM 654 N N . ILE A 1 81 ? -2.611 -5.074 -23.818 1.00 93.75 81 ILE A N 1
ATOM 655 C CA . ILE A 1 81 ? -2.118 -3.807 -24.378 1.00 93.75 81 ILE A CA 1
ATOM 656 C C . ILE A 1 81 ? -2.648 -3.584 -25.801 1.00 93.75 81 ILE A C 1
ATOM 658 O O . ILE A 1 81 ? -3.011 -2.456 -26.141 1.00 93.75 81 ILE A O 1
ATOM 662 N N . ARG A 1 82 ? -2.810 -4.650 -26.604 1.00 95.00 82 ARG A N 1
ATOM 663 C CA . ARG A 1 82 ? -3.498 -4.598 -27.909 1.00 95.00 82 ARG A CA 1
ATOM 664 C C . ARG A 1 82 ? -4.918 -4.057 -27.767 1.00 95.00 82 ARG A C 1
ATOM 666 O O . ARG A 1 82 ? -5.308 -3.184 -28.538 1.00 95.00 82 ARG A O 1
ATOM 673 N N . SER A 1 83 ? -5.669 -4.498 -26.755 1.00 93.50 83 SER A N 1
ATOM 674 C CA . SER A 1 83 ? -7.050 -4.039 -26.532 1.00 93.50 83 SER A CA 1
ATOM 675 C C . SER A 1 83 ? -7.165 -2.528 -26.274 1.00 93.50 83 SER A C 1
ATOM 677 O O . SER A 1 83 ? -8.212 -1.932 -26.526 1.00 93.50 83 SER A O 1
ATOM 679 N N . LYS A 1 84 ? -6.086 -1.888 -25.798 1.00 90.81 84 LYS A N 1
ATOM 680 C CA . LYS A 1 84 ? -6.031 -0.445 -25.516 1.00 90.81 84 LYS A CA 1
ATOM 681 C C . LYS A 1 84 ? -5.662 0.405 -26.731 1.00 90.81 84 LYS A C 1
ATOM 683 O O . LYS A 1 84 ? -5.857 1.616 -26.682 1.00 90.81 84 LYS A O 1
ATOM 688 N N . TYR A 1 85 ? -5.178 -0.207 -27.814 1.00 92.75 85 TYR A N 1
ATOM 689 C CA . TYR A 1 85 ? -4.668 0.501 -28.988 1.00 92.75 85 TYR A CA 1
ATOM 690 C C . TYR A 1 85 ? -5.691 1.472 -29.583 1.00 92.75 85 TYR A C 1
ATOM 692 O O . TYR A 1 85 ? -5.364 2.624 -29.842 1.00 92.75 85 TYR A O 1
ATOM 700 N N . GLU A 1 86 ? -6.949 1.056 -29.765 1.00 90.50 86 GLU A N 1
ATOM 701 C CA . GLU A 1 86 ? -7.946 1.911 -30.423 1.00 90.50 86 GLU A CA 1
ATOM 702 C C . GLU A 1 86 ? -8.271 3.197 -29.656 1.00 90.50 86 GLU A C 1
ATOM 704 O O . GLU A 1 86 ? -8.495 4.231 -30.283 1.00 90.50 86 GLU A O 1
ATOM 709 N N . GLY A 1 87 ? -8.231 3.152 -28.323 1.00 85.44 87 GLY A N 1
ATOM 710 C CA . GLY A 1 87 ? -8.511 4.301 -27.459 1.00 85.44 87 GLY A CA 1
ATOM 711 C C . GLY A 1 87 ? -7.282 5.123 -27.066 1.00 85.44 87 GLY A C 1
ATOM 712 O O . GLY A 1 87 ? -7.428 6.105 -26.340 1.00 85.44 87 GLY A O 1
ATOM 713 N N . ALA A 1 88 ? -6.079 4.730 -27.491 1.00 84.88 88 ALA A N 1
ATOM 714 C CA . ALA A 1 88 ? -4.849 5.364 -27.042 1.00 84.88 88 ALA A CA 1
ATOM 715 C C . ALA A 1 88 ?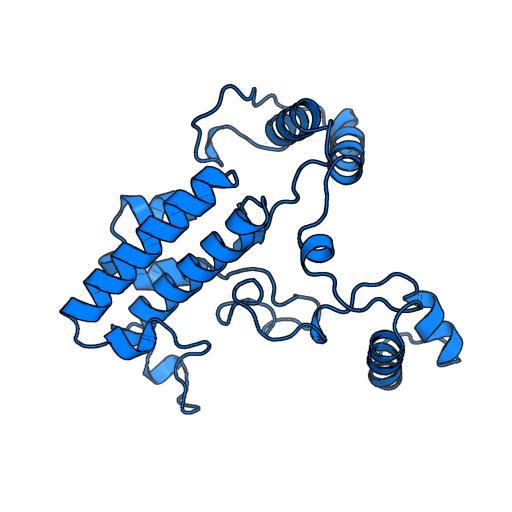 -4.607 6.723 -27.731 1.00 84.88 88 ALA A C 1
ATOM 717 O O . ALA A 1 88 ? -4.615 6.803 -28.966 1.00 84.88 88 ALA A O 1
ATOM 718 N N . PRO A 1 89 ? -4.328 7.797 -26.967 1.00 84.25 89 PRO A N 1
ATOM 719 C CA . PRO A 1 89 ? -3.877 9.053 -27.549 1.00 84.25 89 PRO A CA 1
ATOM 720 C C . PRO A 1 89 ? -2.473 8.875 -28.143 1.00 84.25 89 PRO A C 1
ATOM 722 O O . PRO A 1 89 ? -1.621 8.222 -27.547 1.00 84.25 89 PRO A O 1
ATOM 725 N N . ASN A 1 90 ? -2.213 9.483 -29.304 1.00 86.25 90 ASN A N 1
ATOM 726 C CA . ASN A 1 90 ? -0.903 9.454 -29.974 1.00 86.25 90 ASN A CA 1
ATOM 727 C C . ASN A 1 90 ? -0.358 8.037 -30.258 1.00 86.25 90 ASN A C 1
ATOM 729 O O . ASN A 1 90 ? 0.852 7.811 -30.192 1.00 86.25 90 ASN A O 1
ATOM 733 N N . LYS A 1 91 ? -1.240 7.078 -30.575 1.00 88.75 91 LYS A N 1
ATOM 734 C CA . LYS A 1 91 ? -0.840 5.713 -30.943 1.00 88.75 91 LYS A CA 1
ATOM 735 C C . LYS A 1 91 ? 0.022 5.691 -32.225 1.00 88.75 91 LYS A C 1
ATOM 737 O O . LYS A 1 91 ? -0.203 6.519 -33.113 1.00 88.75 91 LYS A O 1
ATOM 742 N N . PRO A 1 92 ? 0.994 4.765 -32.342 1.00 92.25 92 PRO A N 1
ATOM 743 C CA . PRO A 1 92 ? 1.767 4.566 -33.566 1.00 92.25 92 PRO A CA 1
ATOM 744 C C . PRO A 1 92 ? 0.873 4.058 -34.707 1.00 92.25 92 PRO A C 1
ATOM 746 O O . PRO A 1 92 ? -0.319 3.830 -34.522 1.00 92.25 92 PRO A O 1
ATOM 749 N N . SER A 1 93 ? 1.440 3.899 -35.906 1.00 92.56 93 SER A N 1
ATOM 750 C CA . SER A 1 93 ? 0.652 3.548 -37.100 1.00 92.56 93 SER A CA 1
ATOM 751 C C . SER A 1 93 ? 0.179 2.093 -37.104 1.00 92.56 93 SER A C 1
ATOM 753 O O . SER A 1 93 ? -0.807 1.772 -37.769 1.00 92.56 93 SER A O 1
ATOM 755 N N . THR A 1 94 ? 0.874 1.210 -36.382 1.00 94.69 94 THR A N 1
ATOM 756 C CA . THR A 1 94 ? 0.558 -0.221 -36.313 1.00 94.69 94 THR A CA 1
ATOM 757 C C . THR A 1 94 ? 0.405 -0.702 -34.874 1.00 94.69 94 THR A C 1
ATOM 759 O O . THR A 1 94 ? 1.038 -0.188 -33.947 1.00 94.69 94 THR A O 1
ATOM 762 N N . ILE A 1 95 ? -0.421 -1.734 -34.689 1.00 94.12 95 ILE A N 1
ATOM 763 C CA . ILE A 1 95 ? -0.625 -2.351 -33.378 1.00 94.12 95 ILE A CA 1
ATOM 764 C C . ILE A 1 95 ? 0.634 -3.095 -32.906 1.00 94.12 95 ILE A C 1
ATOM 766 O O . ILE A 1 95 ? 0.905 -3.166 -31.712 1.00 94.12 95 ILE A O 1
ATOM 770 N N . GLU A 1 96 ? 1.458 -3.597 -33.825 1.00 94.12 96 GLU A N 1
ATOM 771 C CA . GLU A 1 96 ? 2.726 -4.254 -33.511 1.00 94.12 96 GLU A CA 1
ATOM 772 C C . GLU A 1 96 ? 3.770 -3.263 -32.982 1.00 94.12 96 GLU A C 1
ATOM 774 O O . GLU A 1 96 ? 4.491 -3.581 -32.035 1.00 94.12 96 GLU A O 1
ATOM 779 N N . GLU A 1 97 ? 3.849 -2.056 -33.555 1.00 94.38 97 GLU A N 1
ATOM 780 C CA . GLU A 1 97 ? 4.685 -0.974 -33.018 1.00 94.38 97 GLU A CA 1
ATOM 781 C C . GLU A 1 97 ? 4.204 -0.534 -31.637 1.00 94.38 97 GLU A C 1
ATOM 783 O O . GLU A 1 97 ? 5.032 -0.294 -30.760 1.00 94.38 97 GLU A O 1
ATOM 788 N N . TRP A 1 98 ? 2.885 -0.492 -31.429 1.00 93.81 98 TRP A N 1
ATOM 789 C CA . TRP A 1 98 ? 2.289 -0.217 -30.125 1.00 93.81 98 TRP A CA 1
ATOM 790 C C . TRP A 1 98 ? 2.694 -1.267 -29.095 1.00 93.81 98 TRP A C 1
ATOM 792 O O . TRP A 1 98 ? 3.315 -0.926 -28.101 1.00 93.81 98 TRP A O 1
ATOM 802 N N . VAL A 1 99 ? 2.452 -2.556 -29.339 1.00 93.44 99 VAL A N 1
ATOM 803 C CA . VAL A 1 99 ? 2.860 -3.618 -28.398 1.00 93.44 99 VAL A CA 1
ATOM 804 C C . VAL A 1 99 ? 4.364 -3.541 -28.110 1.00 93.44 99 VAL A C 1
ATOM 806 O O . VAL A 1 99 ? 4.787 -3.620 -26.957 1.00 93.44 99 VAL A O 1
ATOM 809 N N . ARG A 1 100 ? 5.186 -3.303 -29.141 1.00 94.50 100 ARG A N 1
ATOM 810 C CA . ARG A 1 100 ? 6.640 -3.176 -28.987 1.00 94.50 100 ARG A CA 1
ATOM 811 C C . ARG A 1 100 ? 7.048 -1.977 -28.128 1.00 94.50 100 ARG A C 1
ATOM 813 O O . ARG A 1 100 ? 8.027 -2.105 -27.393 1.00 94.50 100 ARG A O 1
ATOM 820 N N . SER A 1 101 ? 6.332 -0.850 -28.181 1.00 93.50 101 SER A N 1
ATOM 821 C CA . SER A 1 101 ? 6.642 0.320 -27.344 1.00 93.50 101 SER A CA 1
ATOM 822 C C . SER A 1 101 ? 6.413 0.072 -25.852 1.00 93.50 101 SER A C 1
ATOM 824 O O . SER A 1 101 ? 6.954 0.809 -25.034 1.00 93.50 101 SER A O 1
ATOM 826 N N . PHE A 1 102 ? 5.664 -0.976 -25.497 1.00 93.19 102 PHE A N 1
ATOM 827 C CA . PHE A 1 102 ? 5.435 -1.406 -24.117 1.00 93.19 102 PHE A CA 1
ATOM 828 C C . PHE A 1 102 ? 6.250 -2.644 -23.724 1.00 93.19 102 PHE A C 1
ATOM 830 O O . PHE A 1 102 ? 6.004 -3.197 -22.658 1.00 93.19 102 PHE A O 1
ATOM 837 N N . ASN A 1 103 ? 7.219 -3.101 -24.529 1.00 94.50 103 ASN A N 1
ATOM 838 C CA . ASN A 1 103 ? 8.009 -4.286 -24.182 1.00 94.50 103 ASN A CA 1
ATOM 839 C C . ASN A 1 103 ? 8.633 -4.148 -22.782 1.00 94.50 103 ASN A C 1
ATOM 841 O O . ASN A 1 103 ? 9.360 -3.198 -22.487 1.00 94.50 103 ASN A O 1
ATOM 845 N N . GLY A 1 104 ? 8.336 -5.117 -21.923 1.00 90.56 104 GLY A N 1
ATOM 846 C CA . GLY A 1 104 ? 8.798 -5.164 -20.551 1.00 90.56 104 GLY A CA 1
ATOM 847 C C . GLY A 1 104 ? 7.901 -4.444 -19.542 1.00 90.56 104 GLY A C 1
ATOM 848 O O . GLY A 1 104 ? 8.234 -4.477 -18.356 1.00 90.56 104 GLY A O 1
ATOM 849 N N . TYR A 1 105 ? 6.790 -3.840 -19.970 1.00 89.94 105 TYR A N 1
ATOM 850 C CA . TYR A 1 105 ? 5.783 -3.240 -19.094 1.00 89.94 105 TYR A CA 1
ATOM 851 C C . TYR A 1 105 ? 5.018 -4.317 -18.313 1.00 89.94 105 TYR A C 1
ATOM 853 O O . TYR A 1 105 ? 4.590 -5.323 -18.882 1.00 89.94 105 TYR A O 1
ATOM 861 N N . TRP A 1 106 ? 4.849 -4.097 -17.009 1.00 90.19 106 TRP A N 1
ATOM 862 C CA . TRP A 1 106 ? 4.089 -4.966 -16.111 1.00 90.19 106 TRP A CA 1
ATOM 863 C C . TRP A 1 106 ? 2.609 -4.584 -16.109 1.00 90.19 106 TRP A C 1
ATOM 865 O O . TRP A 1 106 ? 2.258 -3.457 -15.769 1.00 90.19 106 TRP A O 1
ATOM 875 N N . VAL A 1 107 ? 1.734 -5.531 -16.442 1.00 89.94 107 VAL A N 1
ATOM 876 C CA . VAL A 1 107 ? 0.291 -5.294 -16.556 1.00 89.94 107 VAL A CA 1
ATOM 877 C C . VAL A 1 107 ? -0.409 -5.656 -15.248 1.00 89.94 107 VAL A C 1
ATOM 879 O O . VAL A 1 107 ? -0.960 -6.744 -15.079 1.00 89.94 107 VAL A O 1
ATOM 882 N N . MET A 1 108 ? -0.419 -4.711 -14.309 1.00 87.06 108 MET A N 1
ATOM 883 C CA . MET A 1 108 ? -1.018 -4.896 -12.979 1.00 87.06 108 MET A CA 1
ATOM 884 C C . MET A 1 108 ? -2.527 -5.159 -13.034 1.00 87.06 108 MET A C 1
ATOM 886 O O . MET A 1 108 ? -3.057 -5.887 -12.199 1.00 87.06 108 MET A O 1
ATOM 890 N N . ALA A 1 109 ? -3.210 -4.629 -14.052 1.00 86.25 109 ALA A N 1
ATOM 891 C CA . ALA A 1 109 ? -4.641 -4.829 -14.278 1.00 86.25 109 ALA A CA 1
ATOM 892 C C . ALA A 1 109 ? -5.045 -6.296 -14.530 1.00 86.25 109 ALA A C 1
ATOM 894 O O . ALA A 1 109 ? -6.229 -6.613 -14.443 1.00 86.25 109 ALA A O 1
ATOM 895 N N . LEU A 1 110 ? -4.089 -7.174 -14.859 1.00 90.19 110 LEU A N 1
ATOM 896 C CA . LEU A 1 110 ? -4.324 -8.609 -15.050 1.00 90.19 110 LEU A CA 1
ATOM 897 C C . LEU A 1 110 ? -4.097 -9.437 -13.781 1.00 90.19 110 LEU A C 1
ATOM 899 O O . LEU A 1 110 ? -4.385 -10.634 -13.776 1.00 90.19 110 LEU A O 1
ATOM 903 N N . LEU A 1 111 ? -3.585 -8.834 -12.706 1.00 89.94 111 LEU A N 1
ATOM 904 C CA . LEU A 1 111 ? -3.434 -9.543 -11.444 1.00 89.94 111 LEU A CA 1
ATOM 905 C C . LEU A 1 111 ? -4.808 -9.901 -10.864 1.00 89.94 111 LEU A C 1
ATOM 907 O O . LEU A 1 111 ? -5.735 -9.086 -10.918 1.00 89.94 111 LEU A O 1
ATOM 911 N N . PRO A 1 112 ? -4.947 -11.085 -10.243 1.00 89.69 112 PRO A N 1
ATOM 912 C CA . PRO A 1 112 ? -6.137 -11.383 -9.466 1.00 89.69 112 PRO A CA 1
ATOM 913 C C . PRO A 1 112 ? -6.264 -10.389 -8.307 1.00 89.69 112 PRO A C 1
ATOM 915 O O . PRO A 1 112 ? -5.261 -9.930 -7.743 1.00 89.69 112 PRO A O 1
ATOM 918 N N . ASP A 1 113 ? -7.503 -10.098 -7.913 1.00 88.88 113 ASP A N 1
ATOM 919 C CA . ASP A 1 113 ? -7.770 -9.259 -6.748 1.00 88.88 113 ASP A CA 1
ATOM 920 C C . ASP A 1 113 ? -7.042 -9.809 -5.511 1.00 88.88 113 ASP A C 1
ATOM 922 O O . ASP A 1 113 ? -7.136 -10.988 -5.165 1.00 88.88 113 ASP A O 1
ATOM 926 N N . ASN A 1 114 ? -6.315 -8.932 -4.823 1.00 92.06 114 ASN A N 1
ATOM 927 C CA . ASN A 1 114 ? -5.558 -9.261 -3.619 1.00 92.06 114 ASN A CA 1
ATOM 928 C C . ASN A 1 114 ? -5.453 -8.044 -2.687 1.00 92.06 114 ASN A C 1
ATOM 930 O O . ASN A 1 114 ? -5.807 -6.928 -3.062 1.00 92.06 114 ASN A O 1
ATOM 934 N N . ASP A 1 115 ? -5.026 -8.234 -1.440 1.00 94.75 115 ASP A N 1
ATOM 935 C CA . ASP A 1 115 ? -4.972 -7.149 -0.445 1.00 94.75 115 ASP A CA 1
ATOM 936 C C . ASP A 1 115 ? -3.937 -6.054 -0.760 1.00 94.75 115 ASP A C 1
ATOM 938 O O . ASP A 1 115 ? -4.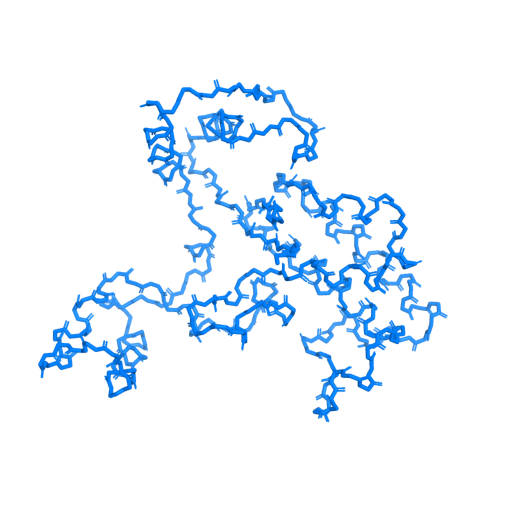067 -4.948 -0.244 1.00 94.75 115 ASP A O 1
ATOM 942 N N . GLY A 1 116 ? -2.986 -6.302 -1.665 1.00 93.75 116 GLY A N 1
ATOM 943 C CA . GLY A 1 116 ? -2.103 -5.271 -2.218 1.00 93.75 116 GLY A CA 1
ATOM 944 C C . GLY A 1 116 ? -2.754 -4.389 -3.284 1.00 93.75 116 GLY A C 1
ATOM 945 O O . GLY A 1 116 ? -2.169 -3.375 -3.647 1.00 93.75 116 GLY A O 1
ATOM 946 N N . LEU A 1 117 ? -3.955 -4.744 -3.756 1.00 92.56 117 LEU A N 1
ATOM 947 C CA . LEU A 1 117 ? -4.802 -3.961 -4.663 1.00 92.56 117 LEU A CA 1
ATOM 948 C C . LEU A 1 117 ? -6.089 -3.540 -3.924 1.00 92.56 117 LEU A C 1
ATOM 950 O O . LEU A 1 117 ? -7.146 -4.164 -4.109 1.00 92.56 117 LEU A O 1
ATOM 954 N N . PRO A 1 118 ? -6.005 -2.558 -3.009 1.00 92.88 118 PRO A N 1
ATOM 955 C CA . PRO A 1 118 ? -7.092 -2.204 -2.108 1.00 92.88 118 PRO A CA 1
ATOM 956 C C . PRO A 1 118 ? -8.296 -1.604 -2.838 1.00 92.88 118 PRO A C 1
ATOM 958 O O . PRO A 1 118 ? -8.208 -1.098 -3.956 1.00 92.88 118 PRO A O 1
ATOM 961 N N . PHE A 1 119 ? -9.447 -1.658 -2.167 1.00 90.88 119 PHE A N 1
ATOM 962 C CA . PHE A 1 119 ? -10.662 -0.980 -2.619 1.00 90.88 119 PHE A CA 1
ATOM 963 C C . PHE A 1 119 ? -10.564 0.536 -2.440 1.00 90.88 119 PHE A C 1
ATOM 965 O O . PHE A 1 119 ? -10.887 1.290 -3.351 1.00 90.88 119 PHE A O 1
ATOM 972 N N . TYR A 1 120 ? -10.064 0.977 -1.284 1.00 92.69 120 TYR A N 1
ATOM 973 C CA . TYR A 1 120 ? -9.781 2.384 -1.019 1.00 92.69 120 TYR A CA 1
ATOM 974 C C . TYR A 1 120 ? -8.454 2.765 -1.670 1.00 92.69 120 TYR A C 1
ATOM 976 O O . TYR A 1 120 ? -7.391 2.654 -1.063 1.00 92.69 120 TYR A O 1
ATOM 984 N N . SER A 1 121 ? -8.531 3.170 -2.930 1.00 91.50 121 SER A N 1
ATOM 985 C CA . SER A 1 121 ? -7.403 3.605 -3.745 1.00 91.50 121 SER A CA 1
ATOM 986 C C . SER A 1 121 ? -7.843 4.773 -4.617 1.00 91.50 121 SER A C 1
ATOM 988 O O . SER A 1 121 ? -9.020 4.902 -4.951 1.00 91.50 121 SER A O 1
ATOM 990 N N . ASN A 1 122 ? -6.898 5.607 -5.033 1.00 85.62 122 ASN A N 1
ATOM 991 C CA . ASN A 1 122 ? -7.196 6.696 -5.953 1.00 85.62 122 ASN A CA 1
ATOM 992 C C . ASN A 1 122 ? -7.281 6.252 -7.425 1.00 85.62 122 ASN A C 1
ATOM 994 O O . ASN A 1 122 ? -7.538 7.080 -8.293 1.00 85.62 122 ASN A O 1
ATOM 998 N N . ALA A 1 123 ? -7.079 4.969 -7.732 1.00 81.31 123 ALA A N 1
ATOM 999 C CA . ALA A 1 123 ? -7.071 4.464 -9.107 1.00 81.31 123 ALA A CA 1
ATOM 1000 C C . ALA A 1 123 ? -8.372 4.702 -9.896 1.00 81.31 123 ALA A C 1
ATOM 1002 O O . ALA A 1 123 ? -8.382 4.646 -11.121 1.00 81.31 123 ALA A O 1
ATOM 1003 N N . SER A 1 124 ? -9.493 4.969 -9.220 1.00 73.12 124 SER A N 1
ATOM 1004 C CA . SER A 1 124 ? -10.744 5.351 -9.884 1.00 73.12 124 SER A CA 1
ATOM 1005 C C . SER A 1 124 ? -10.802 6.826 -10.299 1.00 73.12 124 SER A C 1
ATOM 1007 O O . SER A 1 124 ? -11.715 7.204 -11.029 1.00 73.12 124 SER A O 1
ATOM 1009 N N . LEU A 1 125 ? -9.890 7.670 -9.804 1.00 71.50 125 LEU A N 1
ATOM 1010 C CA . LEU A 1 125 ? -9.884 9.117 -10.045 1.00 71.50 125 LEU A CA 1
ATOM 1011 C C . LEU A 1 125 ? -9.123 9.499 -11.316 1.00 71.50 125 LEU A C 1
ATOM 1013 O O . LEU A 1 125 ? -9.482 10.480 -11.963 1.00 71.50 125 LEU A O 1
ATOM 1017 N N . ASP A 1 126 ? -8.098 8.730 -11.680 1.00 62.81 126 ASP A N 1
ATOM 1018 C CA . ASP A 1 126 ? -7.300 8.947 -12.884 1.00 62.81 126 ASP A CA 1
ATOM 1019 C C . ASP A 1 126 ? -6.872 7.598 -13.472 1.00 62.81 126 ASP A C 1
ATOM 1021 O O . ASP A 1 126 ? -6.410 6.712 -12.758 1.00 62.81 126 ASP A O 1
ATOM 1025 N N . VAL A 1 127 ? -6.994 7.456 -14.792 1.00 59.91 127 VAL A N 1
ATOM 1026 C CA . VAL A 1 127 ? -6.588 6.257 -15.544 1.00 59.91 127 VAL A CA 1
ATOM 1027 C C . VAL A 1 127 ? -5.083 5.978 -15.482 1.00 59.91 127 VAL A C 1
ATOM 1029 O O . VAL A 1 127 ? -4.661 4.875 -15.818 1.00 59.91 127 VAL A O 1
ATOM 1032 N N . GLN A 1 128 ? -4.276 6.967 -15.093 1.00 59.44 128 GLN A N 1
ATOM 1033 C CA . GLN A 1 128 ? -2.835 6.828 -14.883 1.00 59.44 128 GLN A CA 1
ATOM 1034 C C . GLN A 1 128 ? -2.493 6.308 -13.486 1.00 59.44 128 GLN A C 1
ATOM 1036 O O . GLN A 1 128 ? -1.349 5.928 -13.240 1.00 59.44 128 GLN A O 1
ATOM 1041 N N . TRP A 1 129 ? -3.443 6.355 -12.551 1.00 68.38 129 TRP A N 1
ATOM 1042 C CA . TRP A 1 129 ? -3.203 5.988 -11.167 1.00 68.38 129 TRP A CA 1
ATOM 1043 C C . TRP A 1 129 ? -3.596 4.537 -10.964 1.00 68.38 129 TRP A C 1
ATOM 1045 O O . TRP A 1 129 ? -4.681 4.088 -11.321 1.00 68.38 129 TRP A O 1
ATOM 1055 N N . GLU A 1 130 ? -2.682 3.782 -10.386 1.00 72.81 130 GLU A N 1
ATOM 1056 C CA . GLU A 1 130 ? -2.807 2.340 -10.331 1.00 72.81 130 GLU A CA 1
ATOM 1057 C C . GLU A 1 130 ? -3.241 1.874 -8.943 1.00 72.81 130 GLU A C 1
ATOM 1059 O O . GLU A 1 130 ? -2.983 2.518 -7.925 1.00 72.81 130 GLU A O 1
ATOM 1064 N N . ARG A 1 131 ? -3.927 0.728 -8.899 1.00 85.00 131 ARG A N 1
ATOM 1065 C CA . ARG A 1 131 ? -4.697 0.263 -7.730 1.00 85.00 131 ARG A CA 1
ATOM 1066 C C . ARG A 1 131 ? -3.872 -0.116 -6.504 1.00 85.00 131 ARG A C 1
ATOM 1068 O O . ARG A 1 131 ? -4.473 -0.532 -5.527 1.00 85.00 131 ARG A O 1
ATOM 1075 N N . TRP A 1 132 ? -2.543 -0.037 -6.529 1.00 88.44 132 TRP A N 1
ATOM 1076 C CA . TRP A 1 132 ? -1.685 -0.566 -5.461 1.00 88.44 132 TRP A CA 1
ATOM 1077 C C . TRP A 1 132 ? -1.564 0.342 -4.231 1.00 88.44 132 TRP A C 1
ATOM 1079 O O . TRP A 1 132 ? -1.201 -0.142 -3.155 1.00 88.44 132 TRP A O 1
ATOM 1089 N N . SER A 1 133 ? -1.842 1.640 -4.371 1.00 92.56 133 SER A N 1
ATOM 1090 C CA . SER A 1 133 ? -1.792 2.586 -3.255 1.00 92.56 133 SER A CA 1
ATOM 1091 C C . SER A 1 133 ? -3.070 2.513 -2.427 1.00 92.56 133 SER A C 1
ATOM 1093 O O . SER A 1 133 ? -4.177 2.417 -2.968 1.00 92.56 133 SER A O 1
ATOM 1095 N N . PHE A 1 134 ? -2.918 2.555 -1.104 1.00 95.44 134 PHE A N 1
ATOM 1096 C CA . PHE A 1 134 ? -4.050 2.668 -0.190 1.00 95.44 134 PHE A CA 1
ATOM 1097 C C . PHE A 1 134 ? -4.305 4.140 0.142 1.00 95.44 134 PHE A C 1
ATOM 1099 O O . PHE A 1 134 ? -3.401 4.847 0.583 1.00 95.44 134 PHE A O 1
ATOM 1106 N N . ARG A 1 135 ? -5.547 4.597 -0.035 1.00 95.00 135 ARG A N 1
ATOM 1107 C CA . ARG A 1 135 ? -5.967 5.968 0.275 1.00 95.00 135 ARG A CA 1
ATOM 1108 C C . ARG A 1 135 ? -6.211 6.116 1.777 1.00 95.00 135 ARG A C 1
ATOM 1110 O O . ARG A 1 135 ? -7.338 5.973 2.249 1.00 95.00 135 ARG A O 1
ATOM 1117 N N . ALA A 1 136 ? -5.160 6.396 2.539 1.00 95.94 136 ALA A N 1
ATOM 1118 C CA . ALA A 1 136 ? -5.250 6.539 3.991 1.00 95.94 136 ALA A CA 1
ATOM 1119 C C . ALA A 1 136 ? -5.903 7.851 4.456 1.00 95.94 136 ALA A C 1
ATOM 1121 O O . ALA A 1 136 ? -6.265 7.961 5.622 1.00 95.94 136 ALA A O 1
ATOM 1122 N N . GLU A 1 137 ? -6.175 8.801 3.557 1.00 94.69 137 GLU A N 1
ATOM 1123 C CA . GLU A 1 137 ? -6.977 9.999 3.852 1.00 94.69 137 GLU A CA 1
ATOM 1124 C C . GLU A 1 137 ? -8.346 9.663 4.487 1.00 94.69 137 GLU A C 1
ATOM 1126 O O . GLU A 1 137 ? -8.828 10.409 5.339 1.00 94.69 137 GLU A O 1
ATOM 1131 N N . PHE A 1 138 ? -8.935 8.500 4.167 1.00 94.50 138 PHE A N 1
ATOM 1132 C CA . PHE A 1 138 ? -10.179 8.016 4.788 1.00 94.50 138 PHE A CA 1
ATOM 1133 C C . PHE A 1 138 ? -10.064 7.744 6.298 1.00 94.50 138 PHE A C 1
ATOM 1135 O O . PHE A 1 138 ? -11.072 7.564 6.982 1.00 94.50 138 PHE A O 1
ATOM 1142 N N . PHE A 1 139 ? -8.854 7.736 6.866 1.00 96.44 139 PHE A N 1
ATOM 1143 C CA . PHE A 1 139 ? -8.675 7.643 8.314 1.00 96.44 139 PHE A CA 1
ATOM 1144 C C . PHE A 1 139 ? -9.193 8.872 9.054 1.00 96.44 139 PHE A C 1
ATOM 1146 O O . PHE A 1 139 ? -9.500 8.754 10.239 1.00 96.44 139 PHE A O 1
ATOM 1153 N N . ARG A 1 140 ? -9.357 10.020 8.381 1.00 94.25 140 ARG A N 1
ATOM 1154 C CA . ARG A 1 140 ? -10.009 11.196 8.979 1.00 94.25 140 ARG A CA 1
ATOM 1155 C C . ARG A 1 140 ? -11.431 10.897 9.449 1.00 94.25 140 ARG A C 1
ATOM 1157 O O . ARG A 1 140 ? -11.837 11.388 10.494 1.00 94.25 140 ARG A O 1
ATOM 1164 N N . ASP A 1 141 ? -12.143 10.018 8.750 1.00 93.12 141 ASP A N 1
ATOM 1165 C CA . ASP A 1 141 ? -13.488 9.588 9.149 1.00 93.12 141 ASP A CA 1
ATOM 1166 C C . ASP A 1 141 ? -13.466 8.540 10.272 1.00 93.12 141 ASP A C 1
ATOM 1168 O O . ASP A 1 141 ? -14.510 8.192 10.826 1.00 93.12 141 ASP A O 1
ATOM 1172 N N . CYS A 1 142 ? -12.284 8.016 10.601 1.00 96.62 142 CYS A N 1
ATOM 1173 C CA . CYS A 1 142 ? -12.074 6.897 11.513 1.00 96.62 142 CYS A CA 1
ATOM 1174 C C . CYS A 1 142 ? -11.329 7.290 12.800 1.00 96.62 142 CYS A C 1
ATOM 1176 O O . CYS A 1 142 ? -10.952 6.400 13.563 1.00 96.62 142 CYS A O 1
ATOM 1178 N N . GLU A 1 143 ? -11.085 8.580 13.051 1.00 94.75 143 GLU A N 1
ATOM 1179 C CA . GLU A 1 143 ? -10.287 9.050 14.196 1.00 94.75 143 GLU A CA 1
ATOM 1180 C C . GLU A 1 143 ? -10.859 8.573 15.545 1.00 94.75 143 GLU A C 1
ATOM 1182 O O . GLU A 1 143 ? -10.122 8.106 16.415 1.00 94.75 143 GLU A O 1
ATOM 1187 N N . ASP A 1 144 ? -12.188 8.579 15.679 1.00 94.19 144 ASP A N 1
ATOM 1188 C CA . ASP A 1 144 ? -12.926 8.076 16.844 1.00 94.19 144 ASP A CA 1
ATOM 1189 C C . ASP A 1 144 ? -12.745 6.569 17.084 1.00 94.19 144 ASP A C 1
ATOM 1191 O O . ASP A 1 144 ? -12.828 6.108 18.223 1.00 94.19 144 ASP A O 1
ATOM 1195 N N . ALA A 1 145 ? -12.496 5.798 16.023 1.00 96.00 145 ALA A N 1
ATOM 1196 C CA . ALA A 1 145 ? -12.280 4.356 16.091 1.00 96.00 145 ALA A CA 1
ATOM 1197 C C . ALA A 1 145 ? -10.802 3.996 16.318 1.00 96.00 145 ALA A C 1
ATOM 1199 O O . ALA A 1 145 ? -10.497 3.109 17.118 1.00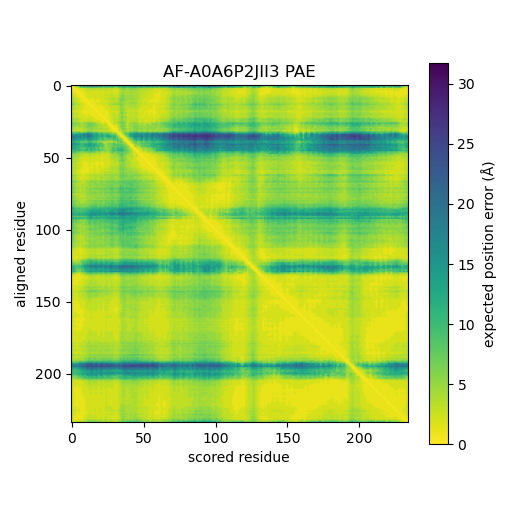 96.00 145 ALA A O 1
ATOM 1200 N N . LEU A 1 146 ? -9.888 4.678 15.621 1.00 96.44 146 LEU A N 1
ATOM 1201 C CA . LEU A 1 146 ? -8.443 4.430 15.660 1.00 96.44 146 LEU A CA 1
ATOM 1202 C C . LEU A 1 146 ? -7.809 4.887 16.979 1.00 96.44 146 LEU A C 1
ATOM 1204 O O . LEU A 1 146 ? -6.883 4.244 17.484 1.00 96.44 146 LEU A O 1
ATOM 1208 N N . GLY A 1 147 ? -8.307 5.995 17.531 1.00 96.00 147 GLY A N 1
ATOM 1209 C CA . GLY A 1 147 ? -7.647 6.721 18.605 1.00 96.00 147 GLY A CA 1
ATOM 1210 C C . GLY A 1 147 ? -6.376 7.436 18.132 1.00 96.00 147 GLY A C 1
ATOM 1211 O O . GLY A 1 147 ? -5.780 7.106 17.106 1.00 96.00 147 GLY A O 1
ATOM 1212 N N . GLU A 1 148 ? -5.936 8.410 18.929 1.00 96.19 148 GLU A N 1
ATOM 1213 C CA . GLU A 1 148 ? -4.864 9.353 18.575 1.00 96.19 148 GLU A CA 1
ATOM 1214 C C . GLU A 1 148 ? -3.573 8.662 18.113 1.00 96.19 148 GLU A C 1
ATOM 1216 O O . GLU A 1 148 ? -2.968 9.059 17.120 1.00 96.19 148 GLU A O 1
ATOM 1221 N N . ARG A 1 149 ? -3.156 7.589 18.797 1.00 95.88 149 ARG A N 1
ATOM 1222 C CA . ARG A 1 149 ? -1.897 6.905 18.483 1.00 95.88 149 ARG A CA 1
ATOM 1223 C C . ARG A 1 149 ? -1.909 6.263 17.092 1.00 95.88 149 ARG A C 1
ATOM 1225 O O . ARG A 1 149 ? -1.035 6.569 16.290 1.00 95.88 149 ARG A O 1
ATOM 1232 N N . LEU A 1 150 ? -2.875 5.383 16.803 1.00 97.25 150 LEU A N 1
ATOM 1233 C CA . LEU A 1 150 ? -2.925 4.688 15.508 1.00 97.25 150 LEU A CA 1
ATOM 1234 C C . LEU A 1 150 ? -3.219 5.657 14.365 1.00 97.25 150 LEU A C 1
ATOM 1236 O O . LEU A 1 150 ? -2.708 5.462 13.263 1.00 97.25 150 LEU A O 1
ATOM 1240 N N . PHE A 1 151 ? -4.015 6.694 14.633 1.00 97.69 151 PHE A N 1
ATOM 1241 C CA . PHE A 1 151 ? -4.281 7.753 13.672 1.00 97.69 151 PHE A CA 1
ATOM 1242 C C . PHE A 1 151 ? -3.004 8.518 13.307 1.00 97.69 151 PHE A C 1
ATOM 1244 O O . PHE A 1 151 ? -2.710 8.671 12.128 1.00 97.69 151 PHE A O 1
ATOM 1251 N N . ASN A 1 152 ? -2.204 8.937 14.291 1.00 95.56 152 ASN A N 1
ATOM 1252 C CA . ASN A 1 152 ? -0.960 9.665 14.035 1.00 95.56 152 ASN A CA 1
ATOM 1253 C C . ASN A 1 152 ? 0.104 8.793 13.352 1.00 95.56 152 ASN A C 1
ATOM 1255 O O . ASN A 1 152 ? 0.813 9.278 12.475 1.00 95.56 152 ASN A O 1
ATOM 1259 N N . GLU A 1 153 ? 0.191 7.505 13.702 1.00 96.19 153 GLU A N 1
ATOM 1260 C CA . GLU A 1 153 ? 1.100 6.556 13.043 1.00 96.19 153 GLU A CA 1
ATOM 1261 C C . GLU A 1 153 ? 0.805 6.417 11.538 1.00 96.19 153 GLU A C 1
ATOM 1263 O O . GLU A 1 153 ? 1.731 6.207 10.763 1.00 96.19 153 GLU A O 1
ATOM 1268 N N . ALA A 1 154 ? -0.436 6.638 11.086 1.00 96.69 154 ALA A N 1
ATOM 1269 C CA . ALA A 1 154 ? -0.795 6.594 9.664 1.00 96.69 154 ALA A CA 1
ATOM 1270 C C . ALA A 1 154 ? -0.018 7.595 8.796 1.00 96.69 154 ALA A C 1
ATOM 1272 O O . ALA A 1 154 ? 0.169 7.364 7.602 1.00 96.69 154 ALA A O 1
ATOM 1273 N N . TRP A 1 155 ? 0.427 8.700 9.396 1.00 95.88 155 TRP A N 1
ATOM 1274 C CA . TRP A 1 155 ? 1.181 9.770 8.741 1.00 95.88 155 TRP A CA 1
ATOM 1275 C C . TRP A 1 155 ? 2.689 9.505 8.723 1.00 95.88 155 TRP A C 1
ATOM 1277 O O . TRP A 1 155 ? 3.461 10.362 8.304 1.00 95.88 155 TRP A O 1
ATOM 1287 N N . LEU A 1 156 ? 3.124 8.338 9.199 1.00 95.50 156 LEU A N 1
ATOM 1288 C CA . LEU A 1 156 ? 4.524 7.949 9.249 1.00 95.50 156 LEU A CA 1
ATOM 1289 C C . LEU A 1 156 ? 4.793 6.802 8.276 1.00 95.50 156 LEU A C 1
ATOM 1291 O O . LEU A 1 156 ? 4.009 5.868 8.124 1.00 95.50 156 LEU A O 1
ATOM 1295 N N . SER A 1 157 ? 5.962 6.840 7.654 1.00 95.06 157 SER A N 1
ATOM 1296 C CA . SER A 1 157 ? 6.510 5.735 6.878 1.00 95.06 157 SER A CA 1
ATOM 1297 C C . SER A 1 157 ? 6.959 4.607 7.812 1.00 95.06 157 SER A C 1
ATOM 1299 O O . SER A 1 157 ? 7.384 4.833 8.949 1.00 95.06 157 SER A O 1
ATOM 1301 N N . HIS A 1 158 ? 6.865 3.374 7.327 1.00 95.31 158 HIS A N 1
ATOM 1302 C CA . HIS A 1 158 ? 7.135 2.167 8.100 1.00 95.31 158 HIS A CA 1
ATOM 1303 C C . HIS A 1 158 ? 8.094 1.244 7.356 1.00 95.31 158 HIS A C 1
ATOM 1305 O O . HIS A 1 158 ? 7.908 0.950 6.174 1.00 95.31 158 HIS A O 1
ATOM 1311 N N . LEU A 1 159 ? 9.076 0.700 8.070 1.00 93.69 159 LEU A N 1
ATOM 1312 C CA . LEU A 1 159 ? 9.828 -0.466 7.613 1.00 93.69 159 LEU A CA 1
ATOM 1313 C C . LEU A 1 159 ? 8.951 -1.730 7.655 1.00 93.69 159 LEU A C 1
ATOM 1315 O O . LEU A 1 159 ? 7.925 -1.730 8.340 1.00 93.69 159 LEU A O 1
ATOM 1319 N N . PRO A 1 160 ? 9.334 -2.821 6.965 1.00 94.44 160 PRO A N 1
ATOM 1320 C CA . PRO A 1 160 ? 8.474 -3.998 6.815 1.00 94.44 160 PRO A CA 1
ATOM 1321 C C . PRO A 1 160 ? 7.934 -4.565 8.136 1.00 94.44 160 PRO A C 1
ATOM 1323 O O . PRO A 1 160 ? 6.729 -4.771 8.265 1.00 94.44 160 PRO A O 1
ATOM 1326 N N . ASP A 1 161 ? 8.785 -4.754 9.147 1.00 94.69 161 ASP A N 1
ATOM 1327 C CA . ASP A 1 161 ? 8.355 -5.310 10.441 1.00 94.69 161 ASP A CA 1
ATOM 1328 C C . ASP A 1 161 ? 7.402 -4.372 11.188 1.00 94.69 161 ASP A C 1
ATOM 1330 O O . ASP A 1 161 ? 6.420 -4.806 11.791 1.00 94.69 161 ASP A O 1
ATOM 1334 N N . GLN A 1 162 ? 7.646 -3.069 11.077 1.00 95.62 162 GLN A N 1
ATOM 1335 C CA . GLN A 1 162 ? 6.799 -2.050 11.682 1.00 95.62 162 GLN A CA 1
ATOM 1336 C C . GLN A 1 162 ? 5.448 -1.978 10.991 1.00 95.62 162 GLN A C 1
ATOM 1338 O O . GLN A 1 162 ? 4.428 -1.852 11.658 1.00 95.62 162 GLN A O 1
ATOM 1343 N N . LEU A 1 163 ? 5.431 -2.083 9.661 1.00 97.75 163 LEU A N 1
ATOM 1344 C CA . LEU A 1 163 ? 4.202 -2.148 8.886 1.00 97.75 163 LEU A CA 1
ATOM 1345 C C . LEU A 1 163 ? 3.400 -3.397 9.266 1.00 97.75 163 LEU A C 1
ATOM 1347 O O . LEU A 1 163 ? 2.180 -3.328 9.391 1.00 97.75 163 LEU A O 1
ATOM 1351 N N . ALA A 1 164 ? 4.076 -4.522 9.519 1.00 98.19 164 ALA A N 1
ATOM 1352 C CA . ALA A 1 164 ? 3.431 -5.736 10.004 1.00 98.19 164 ALA A CA 1
ATOM 1353 C C . ALA A 1 164 ? 2.798 -5.529 11.393 1.00 98.19 164 ALA A C 1
ATOM 1355 O O . ALA A 1 164 ? 1.658 -5.941 11.622 1.00 98.19 164 ALA A O 1
ATOM 1356 N N . ASP A 1 165 ? 3.521 -4.895 12.320 1.00 98.00 165 ASP A N 1
ATOM 1357 C CA . ASP A 1 165 ? 3.012 -4.560 13.653 1.00 98.00 165 ASP A CA 1
ATOM 1358 C C . ASP A 1 165 ? 1.840 -3.584 13.588 1.00 98.00 165 ASP A C 1
ATOM 1360 O O . ASP A 1 165 ? 0.818 -3.803 14.242 1.00 98.00 165 ASP A O 1
ATOM 1364 N N . TYR A 1 166 ? 1.960 -2.534 12.784 1.00 98.38 166 TYR A N 1
ATOM 1365 C CA . TYR A 1 166 ? 0.912 -1.546 12.585 1.00 98.38 166 TYR A CA 1
ATOM 1366 C C . TYR A 1 166 ? -0.336 -2.183 11.962 1.00 98.38 166 TYR A C 1
ATOM 1368 O O . TYR A 1 166 ? -1.434 -2.049 12.499 1.00 98.38 166 TYR A O 1
ATOM 1376 N N . GLY A 1 167 ? -0.170 -3.008 10.924 1.00 98.56 167 GLY A N 1
ATOM 1377 C CA . GLY A 1 167 ? -1.253 -3.779 10.312 1.00 98.56 167 GLY A CA 1
ATOM 1378 C C . GLY A 1 167 ? -1.980 -4.695 11.304 1.00 98.56 167 GLY A C 1
ATOM 1379 O O . GLY A 1 167 ? -3.211 -4.739 11.319 1.00 98.56 167 GLY A O 1
ATOM 1380 N N . ARG A 1 168 ? -1.255 -5.382 12.202 1.00 98.81 168 ARG A N 1
ATOM 1381 C CA . ARG A 1 168 ? -1.869 -6.187 13.279 1.00 98.81 168 ARG A CA 1
ATOM 1382 C C . ARG A 1 168 ? -2.680 -5.331 14.249 1.00 98.81 168 ARG A C 1
ATOM 1384 O O . ARG A 1 168 ? -3.777 -5.726 14.646 1.00 98.81 168 ARG A O 1
ATOM 1391 N N . GLN A 1 169 ? -2.156 -4.170 14.629 1.00 98.62 169 GLN A N 1
ATOM 1392 C CA . GLN A 1 169 ? -2.838 -3.256 15.543 1.00 98.62 169 GLN A CA 1
ATOM 1393 C C . GLN A 1 169 ? -4.100 -2.658 14.915 1.00 98.62 169 GLN A C 1
ATOM 1395 O O . GLN A 1 169 ? -5.141 -2.635 15.573 1.00 98.62 169 GLN A O 1
ATOM 1400 N N . LEU A 1 170 ? -4.041 -2.268 13.638 1.00 98.75 170 LEU A N 1
ATOM 1401 C CA . LEU A 1 170 ? -5.203 -1.832 12.864 1.00 98.75 170 LEU A CA 1
ATOM 1402 C C . LEU A 1 170 ? -6.261 -2.937 12.779 1.00 98.75 170 LEU A C 1
ATOM 1404 O O . LEU A 1 170 ? -7.430 -2.680 13.056 1.00 98.75 170 LEU A O 1
ATOM 1408 N N . MET A 1 171 ? -5.873 -4.183 12.478 1.00 98.75 171 MET A N 1
ATOM 1409 C CA . MET A 1 171 ? -6.829 -5.298 12.412 1.00 98.75 171 MET A CA 1
ATOM 1410 C C . MET A 1 171 ? -7.507 -5.548 13.766 1.00 98.75 171 MET A C 1
ATOM 1412 O O . MET A 1 171 ? -8.716 -5.782 13.832 1.00 98.75 171 MET A O 1
ATOM 1416 N N . ASN A 1 172 ? -6.745 -5.477 14.860 1.00 98.56 172 ASN A N 1
ATOM 1417 C CA . ASN A 1 172 ? -7.289 -5.617 16.207 1.00 98.56 172 ASN A CA 1
ATOM 1418 C C . ASN A 1 172 ? -8.258 -4.471 16.551 1.00 98.56 172 ASN A C 1
ATOM 1420 O O . ASN A 1 172 ? -9.350 -4.725 17.058 1.00 98.56 172 ASN A O 1
ATOM 1424 N N . CYS A 1 173 ? -7.895 -3.228 16.220 1.00 98.56 173 CYS A N 1
ATOM 1425 C CA . CYS A 1 173 ? -8.756 -2.054 16.364 1.00 98.56 173 CYS A CA 1
ATOM 1426 C C . CYS A 1 173 ? -10.069 -2.226 15.580 1.00 98.56 173 CYS A C 1
ATOM 1428 O O . CYS A 1 173 ? -11.146 -2.158 16.176 1.00 98.56 173 CYS A O 1
ATOM 1430 N N . ALA A 1 174 ? -9.991 -2.565 14.288 1.00 98.50 174 ALA A N 1
ATOM 1431 C CA . ALA A 1 174 ? -11.158 -2.826 13.446 1.00 98.50 174 ALA A CA 1
ATOM 1432 C C . ALA A 1 174 ? -12.052 -3.924 14.036 1.00 98.50 174 ALA A C 1
ATOM 1434 O O . ALA A 1 174 ? -13.270 -3.770 14.097 1.00 98.50 174 ALA A O 1
ATOM 1435 N N . SER A 1 175 ? -11.453 -5.012 14.526 1.00 98.44 175 SER A N 1
ATOM 1436 C CA . SER A 1 175 ? -12.179 -6.139 15.119 1.00 98.44 175 SER A CA 1
ATOM 1437 C C . SER A 1 175 ? -12.936 -5.747 16.390 1.00 98.44 175 SER A C 1
ATOM 1439 O O . SER A 1 175 ? -14.106 -6.103 16.551 1.00 98.44 175 SER A O 1
ATOM 1441 N N . ILE A 1 176 ? -12.296 -4.991 17.288 1.00 98.31 176 ILE A N 1
ATOM 1442 C CA . ILE A 1 176 ? -12.917 -4.497 18.526 1.00 98.31 176 ILE A CA 1
ATOM 1443 C C . ILE A 1 176 ? -14.050 -3.518 18.203 1.00 98.31 176 ILE A C 1
ATOM 1445 O O . ILE A 1 176 ? -15.157 -3.660 18.734 1.00 98.31 176 ILE A O 1
ATOM 1449 N N . TYR A 1 177 ? -13.796 -2.556 17.314 1.00 98.31 177 TYR A N 1
ATOM 1450 C CA . TYR A 1 177 ? -14.783 -1.565 16.899 1.00 98.31 177 TYR A CA 1
ATOM 1451 C C . TYR A 1 177 ? -15.997 -2.239 16.244 1.00 98.31 177 TYR A C 1
ATOM 1453 O O . TYR A 1 177 ? -17.138 -2.048 16.669 1.00 98.31 177 TYR A O 1
ATOM 1461 N N . ALA A 1 178 ? -15.763 -3.135 15.284 1.00 98.06 178 ALA A N 1
ATOM 1462 C CA . ALA A 1 178 ? -16.829 -3.825 14.572 1.00 98.06 178 ALA A CA 1
ATOM 1463 C C . ALA A 1 178 ? -17.670 -4.727 15.484 1.00 98.06 178 ALA A C 1
ATOM 1465 O O . ALA A 1 178 ? -18.888 -4.802 15.317 1.00 98.06 178 ALA A O 1
ATOM 1466 N N . LYS A 1 179 ? -17.052 -5.389 16.471 1.00 98.19 179 LYS A N 1
ATOM 1467 C CA . LYS A 1 179 ? -17.780 -6.183 17.470 1.00 98.19 179 LYS A CA 1
ATOM 1468 C C . LYS A 1 179 ? -18.668 -5.302 18.348 1.00 98.19 179 LYS A C 1
ATOM 1470 O O . LYS A 1 179 ? -19.821 -5.657 18.571 1.00 98.19 179 LYS A O 1
ATOM 1475 N N . THR A 1 180 ? -18.151 -4.163 18.808 1.00 98.12 180 THR A N 1
ATOM 1476 C CA . THR A 1 180 ? -18.896 -3.199 19.636 1.00 98.12 180 THR A CA 1
ATOM 1477 C C . THR A 1 180 ? -20.135 -2.666 18.915 1.00 98.12 180 THR A C 1
ATOM 1479 O O . THR A 1 180 ? -21.188 -2.519 19.530 1.00 98.12 180 THR A O 1
ATOM 1482 N N . HIS A 1 181 ? -20.037 -2.444 17.604 1.00 97.94 181 HIS A N 1
ATOM 1483 C CA . HIS A 1 181 ? -21.127 -1.903 16.788 1.00 97.94 181 HIS A CA 1
ATOM 1484 C C . HIS A 1 181 ? -21.967 -2.963 16.053 1.00 97.94 181 HIS A C 1
ATOM 1486 O O . HIS A 1 181 ? -22.882 -2.605 15.317 1.00 97.94 181 HIS A O 1
ATOM 1492 N N . GLY A 1 182 ? -21.686 -4.259 16.228 1.00 97.62 182 GLY A N 1
ATOM 1493 C CA . GLY A 1 182 ? -22.441 -5.335 15.570 1.00 97.62 182 GLY A CA 1
ATOM 1494 C C . GLY A 1 182 ? -22.225 -5.441 14.051 1.00 97.62 182 GLY A C 1
ATOM 1495 O O . GLY A 1 182 ? -23.068 -5.991 13.348 1.00 97.62 182 GLY A O 1
ATOM 1496 N N . VAL A 1 183 ? -21.099 -4.947 13.530 1.00 97.12 183 VAL A N 1
ATOM 1497 C CA . VAL A 1 183 ? -20.788 -4.863 12.087 1.00 97.12 183 VAL A CA 1
ATOM 1498 C C . VAL A 1 183 ? -19.615 -5.756 11.664 1.00 97.12 183 VAL A C 1
ATOM 1500 O O . VAL A 1 183 ? -19.023 -5.557 10.613 1.00 97.12 183 VAL A O 1
ATOM 1503 N N . ALA A 1 184 ? -19.275 -6.782 12.450 1.00 97.44 184 ALA A N 1
ATOM 1504 C CA . ALA A 1 184 ? -18.129 -7.670 12.190 1.00 97.44 184 ALA A CA 1
ATOM 1505 C C . ALA A 1 184 ? -18.141 -8.370 10.813 1.00 97.44 184 ALA A C 1
ATOM 1507 O O . ALA A 1 184 ? -17.090 -8.785 10.329 1.00 97.44 184 ALA A O 1
ATOM 1508 N N . HIS A 1 185 ? -19.303 -8.472 10.161 1.00 94.94 185 HIS A N 1
ATOM 1509 C CA . HIS A 1 185 ? -19.440 -9.055 8.825 1.00 94.94 185 HIS A CA 1
ATOM 1510 C C . HIS A 1 185 ? -18.643 -8.300 7.746 1.00 94.94 185 HIS A C 1
ATOM 1512 O O . HIS A 1 185 ? -18.272 -8.909 6.746 1.00 94.94 185 HIS A O 1
ATOM 1518 N N . VAL A 1 186 ? -18.329 -7.012 7.950 1.00 95.38 186 VAL A N 1
ATOM 1519 C CA . VAL A 1 186 ? -17.590 -6.215 6.957 1.00 95.38 186 VAL A CA 1
ATOM 1520 C C . VAL A 1 186 ? -16.083 -6.455 6.968 1.00 95.38 186 VAL A C 1
ATOM 1522 O O . VAL A 1 186 ? -15.415 -6.151 5.990 1.00 95.38 186 VAL A O 1
ATOM 1525 N N . LEU A 1 187 ? -15.516 -7.030 8.032 1.00 96.50 187 LEU A N 1
ATOM 1526 C CA . LEU A 1 187 ? -14.058 -7.086 8.225 1.00 96.50 187 LEU A CA 1
ATOM 1527 C C . LEU A 1 187 ? -13.302 -7.863 7.141 1.00 96.50 187 LEU A C 1
ATOM 1529 O O . LEU A 1 187 ? -12.116 -7.623 6.944 1.00 96.50 187 LEU A O 1
ATOM 1533 N N . ASN A 1 188 ? -13.978 -8.775 6.443 1.00 93.88 188 ASN A N 1
ATOM 1534 C CA . ASN A 1 188 ? -13.397 -9.592 5.376 1.00 93.88 188 ASN A CA 1
ATOM 1535 C C . ASN A 1 188 ? -13.978 -9.269 3.994 1.00 93.88 188 ASN A C 1
ATOM 1537 O O . ASN A 1 188 ? -13.660 -9.957 3.023 1.00 93.88 188 ASN A O 1
ATOM 1541 N N . LEU A 1 189 ? -14.829 -8.244 3.889 1.00 93.75 189 LEU A N 1
ATOM 1542 C CA . LEU A 1 189 ? -15.297 -7.788 2.589 1.00 93.75 189 LEU A CA 1
ATOM 1543 C C . LEU A 1 189 ? -14.143 -7.139 1.826 1.00 93.75 189 LEU A C 1
ATOM 1545 O O . LEU A 1 189 ? -13.230 -6.539 2.400 1.00 93.75 189 LEU A O 1
ATOM 1549 N N . ARG A 1 190 ? -14.177 -7.318 0.506 1.00 88.81 190 ARG A N 1
ATOM 1550 C CA . ARG A 1 190 ? -13.212 -6.716 -0.416 1.00 88.81 190 ARG A CA 1
ATOM 1551 C C . ARG A 1 190 ? -13.623 -5.302 -0.794 1.00 88.81 190 ARG A C 1
ATOM 1553 O O . ARG A 1 190 ? -12.761 -4.440 -0.876 1.00 88.81 190 ARG A O 1
ATOM 1560 N N . ALA A 1 191 ? -14.918 -5.090 -0.993 1.00 89.00 191 ALA A N 1
ATOM 1561 C CA . ALA A 1 191 ? -15.528 -3.815 -1.324 1.00 89.00 191 ALA A CA 1
ATOM 1562 C C . ALA A 1 191 ? -16.683 -3.542 -0.358 1.00 89.00 191 ALA A C 1
ATOM 1564 O O . ALA A 1 191 ? -17.380 -4.473 0.058 1.00 89.00 191 ALA A O 1
ATOM 1565 N N . TYR A 1 192 ? -16.888 -2.271 -0.022 1.00 87.88 192 TYR A N 1
ATOM 1566 C CA . TYR A 1 192 ? -18.009 -1.838 0.800 1.00 87.88 192 TYR A CA 1
ATOM 1567 C C . TYR A 1 192 ? -18.492 -0.448 0.355 1.00 87.88 192 TYR A C 1
ATOM 1569 O O . TYR A 1 192 ? -17.652 0.438 0.178 1.00 87.88 192 TYR A O 1
ATOM 1577 N N . PRO A 1 193 ? -19.815 -0.230 0.227 1.00 84.50 193 PRO A N 1
ATOM 1578 C CA . PRO A 1 193 ? -20.890 -1.213 0.405 1.00 84.50 193 PRO A CA 1
ATOM 1579 C C . PRO A 1 193 ? -20.894 -2.260 -0.723 1.00 84.50 193 PRO A C 1
ATOM 1581 O O . PRO A 1 193 ? -20.543 -1.961 -1.860 1.00 84.50 193 PRO A O 1
ATOM 1584 N N . ALA A 1 194 ? -21.263 -3.505 -0.410 1.00 72.31 194 ALA A N 1
ATOM 1585 C CA . ALA A 1 194 ? -21.212 -4.615 -1.371 1.00 72.31 194 ALA A CA 1
ATOM 1586 C C . ALA A 1 194 ? -22.365 -4.595 -2.402 1.00 72.31 194 ALA A C 1
ATOM 1588 O O . ALA A 1 194 ? -22.289 -5.271 -3.426 1.00 72.31 194 ALA A O 1
ATOM 1589 N N . ASP A 1 195 ? -23.405 -3.790 -2.156 1.00 67.75 195 ASP A N 1
ATOM 1590 C CA . ASP A 1 195 ? -24.722 -3.925 -2.797 1.00 67.75 195 ASP A CA 1
ATOM 1591 C C . ASP A 1 195 ? -25.012 -2.813 -3.825 1.00 67.75 195 ASP A C 1
ATOM 1593 O O . ASP A 1 195 ? -26.170 -2.463 -4.053 1.00 67.75 195 ASP A O 1
ATOM 1597 N N . ASN A 1 196 ? -23.977 -2.196 -4.409 1.00 61.88 196 ASN A N 1
ATOM 1598 C CA . ASN A 1 196 ? -24.089 -1.000 -5.266 1.00 61.88 196 ASN A CA 1
ATOM 1599 C C . ASN A 1 196 ? -24.811 0.193 -4.605 1.00 61.88 196 ASN A C 1
ATOM 1601 O O . ASN A 1 196 ? -25.283 1.093 -5.301 1.00 61.88 196 ASN A O 1
ATOM 1605 N N . GLN A 1 197 ? -24.910 0.218 -3.272 1.00 71.88 197 GLN A N 1
ATOM 1606 C CA . GLN A 1 197 ? -25.335 1.421 -2.562 1.00 71.88 197 GLN A CA 1
ATOM 1607 C C . GLN A 1 197 ? -24.322 2.538 -2.822 1.00 71.88 197 GLN A C 1
ATOM 1609 O O . GLN A 1 197 ? -23.114 2.298 -2.873 1.00 71.88 197 GLN A O 1
ATOM 1614 N N . GLU A 1 198 ? -24.804 3.767 -2.989 1.00 73.25 198 GLU A N 1
ATOM 1615 C CA . GLU A 1 198 ? -23.906 4.910 -3.122 1.00 73.25 198 GLU A CA 1
ATOM 1616 C C . GLU A 1 198 ? -23.095 5.073 -1.832 1.00 73.25 198 GLU A C 1
ATOM 1618 O O . GLU A 1 198 ? -23.652 5.025 -0.734 1.00 73.25 198 GLU A O 1
ATOM 1623 N N . LEU A 1 199 ? -21.781 5.286 -1.955 1.00 73.31 199 LEU A N 1
ATOM 1624 C CA . LEU A 1 199 ? -20.878 5.445 -0.808 1.00 73.31 199 LEU A CA 1
ATOM 1625 C C . LEU A 1 199 ? -21.378 6.530 0.165 1.00 73.31 199 LEU A C 1
ATOM 1627 O O . LEU A 1 199 ? -21.333 6.336 1.376 1.00 73.31 199 LEU A O 1
ATOM 1631 N N . SER A 1 200 ? -21.946 7.611 -0.381 1.00 76.25 200 SER A N 1
ATOM 1632 C CA . SER A 1 200 ? -22.563 8.738 0.336 1.00 76.25 200 SER A CA 1
ATOM 1633 C C . SER A 1 200 ? -23.657 8.323 1.327 1.00 76.25 200 SER A C 1
ATOM 1635 O O . SER A 1 200 ? -23.926 9.035 2.290 1.00 76.25 200 SER A O 1
ATOM 1637 N N . THR A 1 201 ? -24.299 7.171 1.114 1.00 76.88 201 THR A N 1
ATOM 1638 C CA . THR A 1 201 ? -25.380 6.674 1.982 1.00 76.88 201 THR A CA 1
ATOM 1639 C C . THR A 1 201 ? -24.871 5.919 3.205 1.00 76.88 201 THR A C 1
ATOM 1641 O O . THR A 1 201 ? -25.601 5.774 4.185 1.00 76.88 201 THR A O 1
ATOM 1644 N N . VAL A 1 202 ? -23.622 5.448 3.164 1.00 82.12 202 VAL A N 1
ATOM 1645 C CA . VAL A 1 202 ? -22.989 4.670 4.238 1.00 82.12 202 VAL A CA 1
ATOM 1646 C C . VAL A 1 202 ? -21.763 5.364 4.829 1.00 82.12 202 VAL A C 1
ATOM 1648 O O . VAL A 1 202 ? -21.182 4.864 5.793 1.00 82.12 202 VAL A O 1
ATOM 1651 N N . GLU A 1 203 ? -21.363 6.504 4.273 1.00 84.69 203 GLU A N 1
ATOM 1652 C CA . GLU A 1 203 ? -20.234 7.301 4.737 1.00 84.69 203 GLU A CA 1
ATOM 1653 C C . GLU A 1 203 ? -20.372 7.639 6.229 1.00 84.69 203 GLU A C 1
ATOM 1655 O O . GLU A 1 203 ? -21.452 7.941 6.740 1.00 84.69 203 GLU A O 1
ATOM 1660 N N . GLY A 1 204 ? -19.271 7.494 6.963 1.00 86.38 204 GLY A N 1
ATOM 1661 C CA . GLY A 1 204 ? -19.228 7.712 8.409 1.00 86.38 204 GLY A CA 1
ATOM 1662 C C . GLY A 1 204 ? -19.976 6.680 9.267 1.00 86.38 204 GLY A C 1
ATOM 1663 O O . GLY A 1 204 ? -19.867 6.739 10.493 1.00 86.38 204 GLY A O 1
ATOM 1664 N N . CYS A 1 205 ? -20.702 5.709 8.697 1.00 93.19 205 CYS A N 1
ATOM 1665 C CA . CYS A 1 205 ? -21.356 4.679 9.509 1.00 93.19 205 CYS A CA 1
ATOM 1666 C C . CYS A 1 205 ? -20.327 3.706 10.130 1.00 93.19 205 CYS A C 1
ATOM 1668 O O . CYS A 1 205 ? -19.238 3.518 9.577 1.00 93.19 205 CYS A O 1
ATOM 1670 N N . PRO A 1 206 ? -20.653 3.015 11.242 1.00 96.50 206 PRO A N 1
ATOM 1671 C CA . PRO A 1 206 ? -19.704 2.105 11.885 1.00 96.50 206 PRO A CA 1
ATOM 1672 C C . PRO A 1 206 ? -19.178 0.990 10.967 1.00 96.50 206 PRO A C 1
ATOM 1674 O O . PRO A 1 206 ? -18.012 0.613 11.051 1.00 96.50 206 PRO A O 1
ATOM 1677 N N . ALA A 1 207 ? -20.018 0.472 10.067 1.00 95.75 207 ALA A N 1
ATOM 1678 C CA . ALA A 1 207 ? -19.618 -0.546 9.097 1.00 95.75 207 ALA A CA 1
ATOM 1679 C C . ALA A 1 207 ? -18.585 -0.010 8.087 1.00 95.75 207 ALA A C 1
ATOM 1681 O O . ALA A 1 207 ? -17.597 -0.684 7.802 1.00 95.75 207 ALA A O 1
ATOM 1682 N N . TYR A 1 208 ? -18.767 1.225 7.615 1.00 95.38 208 TYR A N 1
ATOM 1683 C CA . TYR A 1 208 ? -17.833 1.895 6.712 1.00 95.38 208 TYR A CA 1
ATOM 1684 C C . TYR A 1 208 ? -16.464 2.100 7.368 1.00 95.38 208 TYR A C 1
ATOM 1686 O O . TYR A 1 208 ? -15.451 1.655 6.828 1.00 95.38 208 TYR A O 1
ATOM 1694 N N . LYS A 1 209 ? -16.437 2.665 8.583 1.00 97.25 209 LYS A N 1
ATOM 1695 C CA . LYS A 1 209 ? -15.196 2.871 9.348 1.00 97.25 209 LYS A CA 1
ATOM 1696 C C . LYS A 1 209 ? -14.472 1.551 9.629 1.00 97.25 209 LYS A C 1
ATOM 1698 O O . LYS A 1 209 ? -13.275 1.430 9.383 1.00 97.25 209 LYS A O 1
ATOM 1703 N N . ALA A 1 210 ? -15.202 0.527 10.081 1.00 97.88 210 ALA A N 1
ATOM 1704 C CA . ALA A 1 210 ? -14.636 -0.802 10.318 1.00 97.88 210 ALA A CA 1
ATOM 1705 C C . ALA A 1 210 ? -14.015 -1.408 9.049 1.00 97.88 210 ALA A C 1
ATOM 1707 O O . ALA A 1 210 ? -12.937 -2.001 9.118 1.00 97.88 210 ALA A O 1
ATOM 1708 N N . HIS A 1 211 ? -14.670 -1.249 7.894 1.00 97.44 211 HIS A N 1
ATOM 1709 C CA . HIS A 1 211 ? -14.162 -1.748 6.618 1.00 97.44 211 HIS A CA 1
ATOM 1710 C C . HIS A 1 211 ? -12.911 -0.988 6.150 1.00 97.44 211 HIS A C 1
ATOM 1712 O O . HIS A 1 211 ? -11.963 -1.635 5.707 1.00 97.44 211 HIS A O 1
ATOM 1718 N N . ILE A 1 212 ? -12.858 0.344 6.301 1.00 97.62 212 ILE A N 1
ATOM 1719 C CA . ILE A 1 212 ? -11.656 1.151 6.011 1.00 97.62 212 ILE A CA 1
ATOM 1720 C C . ILE A 1 212 ? -10.462 0.629 6.807 1.00 97.62 212 ILE A C 1
ATOM 1722 O O . ILE A 1 212 ? -9.437 0.273 6.223 1.00 97.62 212 ILE A O 1
ATOM 1726 N N . ILE A 1 213 ? -10.606 0.532 8.132 1.00 98.56 213 ILE A N 1
ATOM 1727 C CA . ILE A 1 213 ? -9.510 0.130 9.021 1.00 98.56 213 ILE A CA 1
ATOM 1728 C C . ILE A 1 213 ? -9.081 -1.314 8.719 1.00 98.56 213 ILE A C 1
ATOM 1730 O O . ILE A 1 213 ? -7.887 -1.602 8.638 1.00 98.56 213 ILE A O 1
ATOM 1734 N N . ALA A 1 214 ? -10.033 -2.225 8.487 1.00 98.44 214 ALA A N 1
ATOM 1735 C CA . ALA A 1 214 ? -9.726 -3.605 8.119 1.00 98.44 214 ALA A CA 1
ATOM 1736 C C . ALA A 1 214 ? -9.024 -3.704 6.753 1.00 98.44 214 ALA A C 1
ATOM 1738 O O . ALA A 1 214 ? -8.073 -4.470 6.610 1.00 98.44 214 ALA A O 1
ATOM 1739 N N . SER A 1 215 ? -9.447 -2.920 5.757 1.00 97.81 215 SER A N 1
ATOM 1740 C CA . SER A 1 215 ? -8.799 -2.874 4.443 1.00 97.81 215 SER A CA 1
ATOM 1741 C C . SER A 1 215 ? -7.366 -2.350 4.540 1.00 97.81 215 SER A C 1
ATOM 1743 O O . SER A 1 215 ? -6.472 -2.936 3.932 1.00 97.81 215 SER A O 1
ATOM 1745 N N . ALA A 1 216 ? -7.137 -1.296 5.326 1.00 98.44 216 ALA A N 1
ATOM 1746 C CA . ALA A 1 216 ? -5.807 -0.757 5.597 1.00 98.44 216 ALA A CA 1
ATOM 1747 C C . ALA A 1 216 ? -4.904 -1.800 6.271 1.00 98.44 216 ALA A C 1
ATOM 1749 O O . ALA A 1 216 ? -3.759 -2.008 5.873 1.00 98.44 216 ALA A O 1
ATOM 1750 N N . ALA A 1 217 ? -5.449 -2.512 7.261 1.00 98.69 217 ALA A N 1
ATOM 1751 C CA . ALA A 1 217 ? -4.746 -3.569 7.968 1.00 98.69 217 ALA A CA 1
ATOM 1752 C C . ALA A 1 217 ? -4.332 -4.716 7.038 1.00 98.69 217 ALA A C 1
ATOM 1754 O O . ALA A 1 217 ? -3.184 -5.157 7.074 1.00 98.69 217 ALA A O 1
ATOM 1755 N N . ARG A 1 218 ? -5.244 -5.190 6.180 1.00 98.56 218 ARG A N 1
ATOM 1756 C CA . ARG A 1 218 ? -4.934 -6.246 5.206 1.00 98.56 218 ARG A CA 1
ATOM 1757 C C . ARG A 1 218 ? -3.880 -5.796 4.198 1.00 98.56 218 ARG A C 1
ATOM 1759 O O . ARG A 1 218 ? -2.967 -6.566 3.916 1.00 98.56 218 ARG A O 1
ATOM 1766 N N . TRP A 1 219 ? -3.965 -4.557 3.714 1.00 98.06 219 TRP A N 1
ATOM 1767 C CA . TRP A 1 219 ? -2.961 -3.969 2.827 1.00 98.06 219 TRP A CA 1
ATOM 1768 C C . TRP A 1 219 ? -1.571 -3.948 3.474 1.00 98.06 219 TRP A C 1
ATOM 1770 O O . TRP A 1 219 ? -0.607 -4.451 2.895 1.00 98.06 219 TRP A O 1
ATOM 1780 N N . ALA A 1 220 ? -1.482 -3.448 4.711 1.00 98.56 220 ALA A N 1
ATOM 1781 C CA . ALA A 1 220 ? -0.235 -3.383 5.467 1.00 98.56 220 ALA A CA 1
ATOM 1782 C C . ALA A 1 220 ? 0.381 -4.778 5.651 1.00 98.56 220 ALA A C 1
ATOM 1784 O O . ALA A 1 220 ? 1.547 -4.995 5.323 1.00 98.56 220 ALA A O 1
ATOM 1785 N N . LEU A 1 221 ? -0.430 -5.746 6.090 1.00 98.62 221 LEU A N 1
ATOM 1786 C CA . LEU A 1 221 ? -0.001 -7.131 6.295 1.00 98.62 221 LEU A CA 1
ATOM 1787 C C . LEU A 1 221 ? 0.420 -7.820 4.989 1.00 98.62 221 LEU A C 1
ATOM 1789 O O . LEU A 1 221 ? 1.359 -8.616 4.980 1.00 98.62 221 LEU A O 1
ATOM 1793 N N . PHE A 1 222 ? -0.263 -7.525 3.884 1.00 97.81 222 PHE A N 1
ATOM 1794 C CA . PHE A 1 222 ? 0.029 -8.107 2.580 1.00 97.81 222 PHE A CA 1
ATOM 1795 C C . PHE A 1 222 ? 1.410 -7.695 2.064 1.00 97.81 222 PHE A C 1
ATOM 1797 O O . PHE A 1 222 ? 2.172 -8.550 1.593 1.00 97.81 222 PHE A O 1
ATOM 1804 N N . TRP A 1 223 ? 1.735 -6.405 2.155 1.00 97.94 223 TRP A N 1
ATOM 1805 C CA . TRP A 1 223 ? 3.021 -5.878 1.704 1.00 97.94 223 TRP A CA 1
ATOM 1806 C C . TRP A 1 223 ? 4.153 -6.228 2.664 1.00 97.94 223 TRP A C 1
ATOM 1808 O O . TRP A 1 223 ? 5.207 -6.689 2.215 1.00 97.94 223 TRP A O 1
ATOM 1818 N N . SER A 1 224 ? 3.920 -6.143 3.977 1.00 97.81 224 SER A N 1
ATOM 1819 C CA . SER A 1 224 ? 4.929 -6.517 4.969 1.00 97.81 224 SER A CA 1
ATOM 1820 C C . SER A 1 224 ? 5.323 -7.991 4.865 1.00 97.81 224 SER A C 1
ATOM 1822 O O . SER A 1 224 ? 6.505 -8.318 4.921 1.00 97.81 224 SER A O 1
ATOM 1824 N N . ALA A 1 225 ? 4.363 -8.895 4.622 1.00 97.50 225 ALA A N 1
ATOM 1825 C CA . ALA A 1 225 ? 4.636 -10.324 4.429 1.00 97.50 225 ALA A CA 1
ATOM 1826 C C . ALA A 1 225 ? 5.523 -10.620 3.204 1.00 97.50 225 ALA A C 1
ATOM 1828 O O . ALA A 1 225 ? 6.123 -11.689 3.114 1.00 97.50 225 ALA A O 1
ATOM 1829 N N . ARG A 1 226 ? 5.624 -9.675 2.262 1.00 96.25 226 ARG A N 1
ATOM 1830 C CA . ARG A 1 226 ? 6.498 -9.752 1.079 1.00 96.25 226 ARG A CA 1
ATOM 1831 C C . ARG A 1 226 ? 7.843 -9.048 1.277 1.00 96.25 226 ARG A C 1
ATOM 1833 O O . ARG A 1 226 ? 8.687 -9.104 0.377 1.00 96.25 226 ARG A O 1
ATOM 1840 N N . GLY A 1 227 ? 8.056 -8.446 2.448 1.00 95.44 227 GLY A N 1
ATOM 1841 C CA . GLY A 1 227 ? 9.256 -7.699 2.817 1.00 95.44 227 GLY A CA 1
ATOM 1842 C C . GLY A 1 227 ? 9.218 -6.224 2.421 1.00 95.44 227 GLY A C 1
ATOM 1843 O O . GL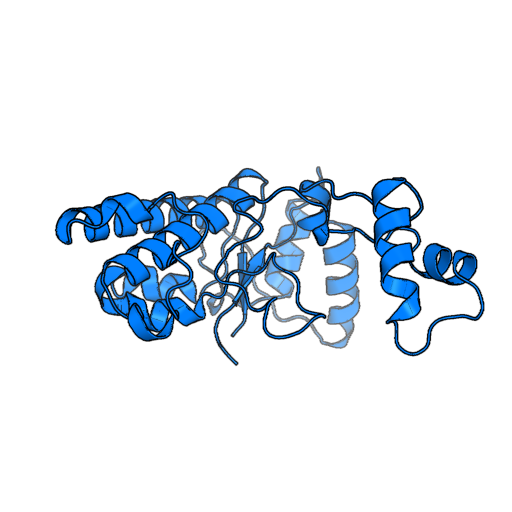Y A 1 227 ? 10.267 -5.590 2.410 1.00 95.44 227 GLY A O 1
ATOM 1844 N N . HIS A 1 228 ? 8.048 -5.684 2.072 1.00 96.94 228 HIS A N 1
ATOM 1845 C CA . HIS A 1 228 ? 7.887 -4.281 1.697 1.00 96.94 228 HIS A CA 1
ATOM 1846 C C . HIS A 1 228 ? 7.472 -3.433 2.899 1.00 96.94 228 HIS A C 1
ATOM 1848 O O . HIS A 1 228 ? 6.663 -3.856 3.725 1.00 96.94 228 HIS A O 1
ATOM 1854 N N . GLY A 1 229 ? 8.050 -2.237 2.992 1.00 95.56 229 GLY A N 1
ATOM 1855 C CA . GLY A 1 229 ? 7.597 -1.197 3.911 1.00 95.56 229 GLY A CA 1
ATOM 1856 C C . GLY A 1 229 ? 6.501 -0.337 3.281 1.00 95.56 229 GLY A C 1
ATOM 1857 O O . GLY A 1 229 ? 5.983 -0.654 2.210 1.00 95.56 229 GLY A O 1
ATOM 1858 N N . MET A 1 230 ? 6.184 0.779 3.924 1.00 95.94 230 MET A N 1
ATOM 1859 C CA . MET A 1 230 ? 5.213 1.760 3.446 1.00 95.94 230 MET A CA 1
ATOM 1860 C C . MET A 1 230 ? 5.799 3.167 3.525 1.00 95.94 230 MET A C 1
ATOM 1862 O O . MET A 1 230 ? 6.419 3.529 4.523 1.00 95.94 230 MET A O 1
ATOM 1866 N N . HIS A 1 231 ? 5.593 3.941 2.466 1.00 94.88 231 HIS A N 1
ATOM 1867 C CA . HIS A 1 231 ? 5.818 5.375 2.435 1.00 94.88 231 HIS A CA 1
ATOM 1868 C C . HIS A 1 231 ? 4.479 6.098 2.567 1.00 94.88 231 HIS A C 1
ATOM 1870 O O . HIS A 1 231 ? 3.563 5.831 1.785 1.00 94.88 231 HIS A O 1
ATOM 1876 N N . ALA A 1 232 ? 4.393 6.997 3.546 1.00 94.88 232 ALA A N 1
ATOM 1877 C CA . ALA A 1 232 ? 3.276 7.916 3.708 1.00 94.88 232 ALA A CA 1
ATOM 1878 C C . ALA A 1 232 ? 3.529 9.176 2.864 1.00 94.88 232 ALA A C 1
ATOM 1880 O O . ALA A 1 232 ? 4.516 9.872 3.094 1.00 94.88 232 ALA A O 1
ATOM 1881 N N . ASP A 1 233 ? 2.646 9.447 1.905 1.00 91.69 233 ASP A N 1
ATOM 1882 C CA . ASP A 1 233 ? 2.718 10.575 0.966 1.00 91.69 233 ASP A CA 1
ATOM 1883 C C . ASP A 1 233 ? 1.512 11.503 1.186 1.00 91.69 233 ASP A C 1
ATOM 1885 O O . ASP A 1 233 ? 0.373 11.026 1.171 1.00 91.69 233 ASP A O 1
ATOM 1889 N N . TYR A 1 234 ? 1.737 12.792 1.477 1.00 88.69 234 TYR A N 1
ATOM 1890 C CA . TYR A 1 234 ? 0.684 13.738 1.881 1.00 88.69 234 TYR A CA 1
ATOM 1891 C C . TYR A 1 234 ? 0.983 15.216 1.6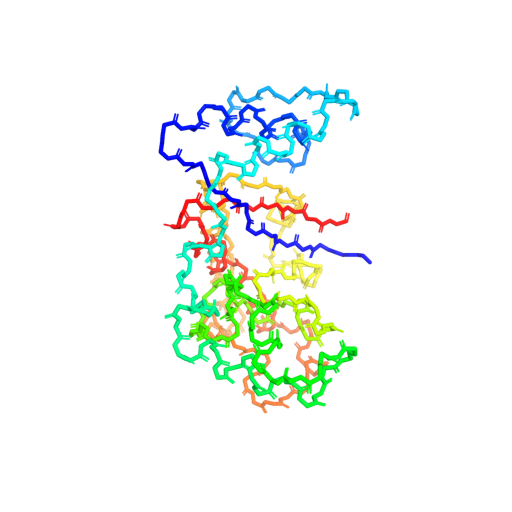02 1.00 88.69 234 TYR A C 1
ATOM 1893 O O . TYR A 1 234 ? 2.149 15.650 1.739 1.00 88.69 234 TYR A O 1
#

Radius of gyration: 19.72 Å; Cα contacts (8 Å, |Δi|>4): 368; chains: 1; bounding box: 49×32×57 Å